Protein AF-0000000076759428 (afdb_homodimer)

Nearest PDB structures (foldseek):
  1qsm-assembly1_D  TM=8.721E-01  e=6.378E-11  Saccharomyces cerevisiae
  8a9n-assembly1_B  TM=8.128E-01  e=2.623E-11  Acinetobacter baumannii
  8a9o-assembly1_A  TM=8.288E-01  e=6.795E-11  Acinetobacter baumannii
  3i9s-assembly1_B  TM=7.656E-01  e=5.086E-09  Vibrio cholerae
  4yfj-assembly1_A  TM=7.044E-01  e=2.822E-08  Pseudomonas aeruginosa

Secondary structure (DSSP, 8-state):
-PPEEEEE--GGGHHHHHHHHHHHTTSTTSSS---HHHHHHHHHHHHH-SSSEEEEEEEETTEEEEEEEEEEEEEGGGTEEEEEEEEEEE-GGGTTSSHHHHHHHHHHHHTTTT-SEEEEEE-TT-HHHHHHHHHTT-EEE-PEEEEEE---/-PPEEEEE--GGGHHHHHHHHHHHTTSTTSSS---HHHHHHHHHHHHH-SSSEEEEEEEETTEEEEEEEEEEEEEGGGTEEEEEEEEEEE-GGGTTSSHHHHHHHHHHHHTTTT-SEEEEEE-TT-HHHHHHHHHTT-EEE-PEEEEEE---

Sequence (304 aa):
MSELTFRPITAADETDFYAMAEEFFHSDAVLHPIPAEYHRRTFAEMMRSDQYLSGYIFQCDDAVAGFSVTNRMMQHEAGGVMVWVEDLYIRPAYRGQGLGSRFLQWLEEQLRGDAVMLRLETEPENERAQALYRRLGYESLGYLQMIKRLGDMSELTFRPITAADETDFYAMAEEFFHSDAVLHPIPAEYHRRTFAEMMRSDQYLSGYIFQCDDAVAGFSVTNRMMQHEAGGVMVWVEDLYIRPAYRGQGLGSRFLQWLEEQLRGDAVMLRLETEPENERAQALYRRLGYESLGYLQMIKRLGD

Structure (mmCIF, N/CA/C/O backbone):
data_AF-0000000076759428-model_v1
#
loop_
_entity.id
_entity.type
_entity.pdbx_description
1 polymer 'Acetyltransferase, GNAT family'
#
loop_
_atom_site.group_PDB
_atom_site.id
_atom_site.type_symbol
_atom_site.label_atom_id
_atom_site.label_alt_id
_atom_site.label_comp_id
_atom_site.label_asym_id
_atom_site.label_entity_id
_atom_site.label_seq_id
_atom_site.pdbx_PDB_ins_code
_atom_site.Cartn_x
_atom_site.Cartn_y
_atom_site.Cartn_z
_atom_site.occupancy
_atom_site.B_iso_or_equiv
_atom_site.auth_seq_id
_atom_site.auth_comp_id
_atom_site.auth_asym_id
_atom_site.auth_atom_id
_atom_site.pdbx_PDB_model_num
ATOM 1 N N . MET A 1 1 ? -12.648 -34.562 -11.203 1 65.94 1 MET A N 1
ATOM 2 C CA . MET A 1 1 ? -12.438 -33.125 -11.477 1 65.94 1 MET A CA 1
ATOM 3 C C . MET A 1 1 ? -11.422 -32.531 -10.5 1 65.94 1 MET A C 1
ATOM 5 O O . MET A 1 1 ? -11.359 -32.938 -9.344 1 65.94 1 MET A O 1
ATOM 9 N N . SER A 1 2 ? -10.367 -31.953 -10.961 1 81.75 2 SER A N 1
ATOM 10 C CA . SER A 1 2 ? -9.305 -31.484 -10.078 1 81.75 2 SER A CA 1
ATOM 11 C C . SER A 1 2 ? -9.828 -30.484 -9.055 1 81.75 2 SER A C 1
ATOM 13 O O . SER A 1 2 ? -10.727 -29.703 -9.352 1 81.75 2 SER A O 1
ATOM 15 N N . GLU A 1 3 ? -9.469 -30.797 -7.832 1 91.19 3 GLU A N 1
ATOM 16 C CA . GLU A 1 3 ? -9.906 -29.922 -6.746 1 91.19 3 GLU A CA 1
ATOM 17 C C . GLU A 1 3 ? -8.969 -28.719 -6.59 1 91.19 3 GLU A C 1
ATOM 19 O O . GLU A 1 3 ? -7.75 -28.891 -6.492 1 91.19 3 GLU A O 1
ATOM 24 N N . LEU A 1 4 ? -9.453 -27.562 -6.758 1 94.19 4 LEU A N 1
ATOM 25 C CA . LEU A 1 4 ? -8.695 -26.328 -6.566 1 94.19 4 LEU A CA 1
ATOM 26 C C . LEU A 1 4 ? -8.977 -25.719 -5.195 1 94.19 4 LEU A C 1
ATOM 28 O O . LEU A 1 4 ? -10.133 -25.547 -4.82 1 94.19 4 LEU A O 1
ATOM 32 N N . THR A 1 5 ? -7.965 -25.516 -4.395 1 96.56 5 THR A N 1
ATOM 33 C CA . THR A 1 5 ? -8.094 -24.844 -3.1 1 96.56 5 THR A CA 1
ATOM 34 C C . THR A 1 5 ? -7.059 -23.734 -2.959 1 96.56 5 THR A C 1
ATOM 36 O O . THR A 1 5 ? -5.977 -23.797 -3.549 1 96.56 5 THR A O 1
ATOM 39 N N . PHE A 1 6 ? -7.438 -22.766 -2.297 1 98.19 6 PHE A N 1
ATOM 40 C CA . PHE A 1 6 ? -6.543 -21.672 -1.905 1 98.19 6 PHE A CA 1
ATOM 41 C C . PHE A 1 6 ? -6.281 -21.703 -0.404 1 98.19 6 PHE A C 1
ATOM 43 O O . PHE A 1 6 ? -7.207 -21.875 0.39 1 98.19 6 PHE A O 1
ATOM 50 N N . ARG A 1 7 ? -5.059 -21.562 -0.001 1 97.5 7 ARG A N 1
ATOM 51 C CA . ARG A 1 7 ? -4.742 -21.609 1.423 1 97.5 7 ARG A CA 1
ATOM 52 C C . ARG A 1 7 ? -3.574 -20.688 1.755 1 97.5 7 ARG A C 1
ATOM 54 O O . ARG A 1 7 ? -2.75 -20.391 0.889 1 97.5 7 ARG A O 1
ATOM 61 N N . PRO A 1 8 ? -3.502 -20.266 3.055 1 97.44 8 PRO A N 1
ATOM 62 C CA . PRO A 1 8 ? -2.322 -19.5 3.459 1 97.44 8 PRO A CA 1
ATOM 63 C C . PRO A 1 8 ? -1.02 -20.266 3.256 1 97.44 8 PRO A C 1
ATOM 65 O O . PRO A 1 8 ? -0.982 -21.484 3.439 1 97.44 8 PRO A O 1
ATOM 68 N N . ILE A 1 9 ? -0.02 -19.578 2.885 1 97.94 9 ILE A N 1
ATOM 69 C CA . ILE A 1 9 ? 1.331 -20.109 2.754 1 97.94 9 ILE A CA 1
ATOM 70 C C . ILE A 1 9 ? 1.871 -20.5 4.129 1 97.94 9 ILE A C 1
ATOM 72 O O . ILE A 1 9 ? 1.573 -19.844 5.125 1 97.94 9 ILE A O 1
ATOM 76 N N . THR A 1 10 ? 2.578 -21.547 4.27 1 97.5 10 THR A N 1
ATOM 77 C CA . THR A 1 10 ? 3.25 -21.969 5.492 1 97.5 10 THR A CA 1
ATOM 78 C C . THR A 1 10 ? 4.742 -22.172 5.242 1 97.5 10 THR A C 1
ATOM 80 O O . THR A 1 10 ? 5.207 -22.078 4.105 1 97.5 10 THR A O 1
ATOM 83 N N . ALA A 1 11 ? 5.453 -22.453 6.316 1 98 11 ALA A N 1
ATOM 84 C CA . ALA A 1 11 ? 6.891 -22.688 6.207 1 98 11 ALA A CA 1
ATOM 85 C C . ALA A 1 11 ? 7.18 -23.859 5.266 1 98 11 ALA A C 1
ATOM 87 O O . ALA A 1 11 ? 8.211 -23.875 4.59 1 98 11 ALA A O 1
ATOM 88 N N . ALA A 1 12 ? 6.277 -24.797 5.121 1 97.81 12 ALA A N 1
ATOM 89 C CA . ALA A 1 12 ? 6.461 -25.984 4.297 1 97.81 12 ALA A CA 1
ATOM 90 C C . ALA A 1 12 ? 6.43 -25.625 2.811 1 97.81 12 ALA A C 1
ATOM 92 O O . ALA A 1 12 ? 6.824 -26.438 1.967 1 97.81 12 ALA A O 1
ATOM 93 N N . ASP A 1 13 ? 6.023 -24.438 2.471 1 98.25 13 ASP A N 1
ATOM 94 C CA . ASP A 1 13 ? 5.852 -24.047 1.076 1 98.25 13 ASP A CA 1
ATOM 95 C C . ASP A 1 13 ? 7.074 -23.281 0.563 1 98.25 13 ASP A C 1
ATOM 97 O O . ASP A 1 13 ? 7.07 -22.781 -0.563 1 98.25 13 ASP A O 1
ATOM 101 N N . GLU A 1 14 ? 8.109 -23.219 1.396 1 98.25 14 GLU A N 1
ATOM 102 C CA . GLU A 1 14 ? 9.258 -22.375 1.112 1 98.25 14 GLU A CA 1
ATOM 103 C C . GLU A 1 14 ? 9.852 -22.672 -0.261 1 98.25 14 GLU A C 1
ATOM 105 O O . GLU A 1 14 ? 10.016 -21.781 -1.088 1 98.25 14 GLU A O 1
ATOM 110 N N . THR A 1 15 ? 10.133 -23.906 -0.556 1 97.94 15 THR A N 1
ATOM 111 C CA . THR A 1 15 ? 10.781 -24.328 -1.796 1 97.94 15 THR A CA 1
ATOM 112 C C . THR A 1 15 ? 9.891 -24.016 -2.998 1 97.94 15 THR A C 1
ATOM 114 O O . THR A 1 15 ? 10.359 -23.469 -3.998 1 97.94 15 THR A O 1
ATOM 117 N N . ASP A 1 16 ? 8.656 -24.359 -2.895 1 97.81 16 ASP A N 1
ATOM 118 C CA . ASP A 1 16 ? 7.719 -24.094 -3.98 1 97.81 16 ASP A CA 1
ATOM 119 C C . ASP A 1 16 ? 7.582 -22.594 -4.23 1 97.81 16 ASP A C 1
ATOM 121 O O . ASP A 1 16 ? 7.523 -22.156 -5.383 1 97.81 16 ASP A O 1
ATOM 125 N N . PHE A 1 17 ? 7.512 -21.859 -3.152 1 98.44 17 PHE A N 1
ATOM 126 C CA . PHE A 1 17 ? 7.402 -20.406 -3.291 1 98.44 17 PHE A CA 1
ATOM 127 C C . PHE A 1 17 ? 8.609 -19.844 -4.039 1 98.44 17 PHE A C 1
ATOM 129 O O . PHE A 1 17 ? 8.445 -19.062 -4.98 1 98.44 17 PHE A O 1
ATOM 136 N N . TYR A 1 18 ? 9.805 -20.234 -3.641 1 97.88 18 TYR A N 1
ATOM 137 C CA . TYR A 1 18 ? 11.008 -19.734 -4.285 1 97.88 18 TYR A CA 1
ATOM 138 C C . TYR A 1 18 ? 11.016 -20.078 -5.77 1 97.88 18 TYR A C 1
ATOM 140 O O . TYR A 1 18 ? 11.344 -19.234 -6.609 1 97.88 18 TYR A O 1
ATOM 148 N N . ALA A 1 19 ? 10.672 -21.266 -6.062 1 96.62 19 ALA A N 1
ATOM 149 C CA . ALA A 1 19 ? 10.648 -21.703 -7.457 1 96.62 19 ALA A CA 1
ATOM 150 C C . ALA A 1 19 ? 9.656 -20.875 -8.273 1 96.62 19 ALA A C 1
ATOM 152 O O . ALA A 1 19 ? 9.992 -20.406 -9.359 1 96.62 19 ALA A O 1
ATOM 153 N N . MET A 1 20 ? 8.492 -20.688 -7.789 1 97.12 20 MET A N 1
ATOM 154 C CA . MET A 1 20 ? 7.453 -19.938 -8.492 1 97.12 20 MET A CA 1
ATOM 155 C C . MET A 1 20 ? 7.824 -18.469 -8.602 1 97.12 20 MET A C 1
ATOM 157 O O . MET A 1 20 ? 7.582 -17.828 -9.633 1 97.12 20 MET A O 1
ATOM 161 N N . ALA A 1 21 ? 8.328 -17.953 -7.465 1 96.75 21 ALA A N 1
ATOM 162 C CA . ALA A 1 21 ? 8.758 -16.547 -7.5 1 96.75 21 ALA A CA 1
ATOM 163 C C . ALA A 1 21 ? 9.82 -16.328 -8.578 1 96.75 21 ALA A C 1
ATOM 165 O O . ALA A 1 21 ? 9.773 -15.344 -9.305 1 96.75 21 ALA A O 1
ATOM 166 N N . GLU A 1 22 ? 10.727 -17.234 -8.656 1 94.62 22 GLU A N 1
ATOM 167 C CA . GLU A 1 22 ? 11.75 -17.156 -9.695 1 94.62 22 GLU A CA 1
ATOM 168 C C . GLU A 1 22 ? 11.125 -17.219 -11.086 1 94.62 22 GLU A C 1
ATOM 170 O O . GLU A 1 22 ? 11.484 -16.438 -11.969 1 94.62 22 GLU A O 1
ATOM 175 N N . GLU A 1 23 ? 10.211 -18.141 -11.258 1 93.31 23 GLU A N 1
ATOM 176 C CA . GLU A 1 23 ? 9.492 -18.25 -12.523 1 93.31 23 GLU A CA 1
ATOM 177 C C . GLU A 1 23 ? 8.734 -16.969 -12.844 1 93.31 23 GLU A C 1
ATOM 179 O O . GLU A 1 23 ? 8.773 -16.469 -13.977 1 93.31 23 GLU A O 1
ATOM 184 N N . PHE A 1 24 ? 8.109 -16.438 -11.875 1 92.75 24 PHE A N 1
ATOM 185 C CA . PHE A 1 24 ? 7.285 -15.25 -12.008 1 92.75 24 PHE A CA 1
ATOM 186 C C . PHE A 1 24 ? 8.125 -14.055 -12.453 1 92.75 24 PHE A C 1
ATOM 188 O O . PHE A 1 24 ? 7.832 -13.422 -13.469 1 92.75 24 PHE A O 1
ATOM 195 N N . PHE A 1 25 ? 9.242 -13.805 -11.766 1 91.5 25 PHE A N 1
ATOM 196 C CA . PHE A 1 25 ? 10.039 -12.609 -12 1 91.5 25 PHE A CA 1
ATOM 197 C C . PHE A 1 25 ? 11.023 -12.836 -13.148 1 91.5 25 PHE A C 1
ATOM 199 O O . PHE A 1 25 ? 11.867 -11.977 -13.43 1 91.5 25 PHE A O 1
ATOM 206 N N . HIS A 1 26 ? 10.945 -13.914 -13.844 1 83.88 26 HIS A N 1
ATOM 207 C CA . HIS A 1 26 ? 11.672 -14.156 -15.086 1 83.88 26 HIS A CA 1
ATOM 208 C C . HIS A 1 26 ? 10.719 -14.32 -16.266 1 83.88 26 HIS A C 1
ATOM 210 O O . HIS A 1 26 ? 11.148 -14.641 -17.375 1 83.88 26 HIS A O 1
ATOM 216 N N . SER A 1 27 ? 9.484 -14.109 -15.969 1 76.5 27 SER A N 1
ATOM 217 C CA . SER A 1 27 ? 8.477 -14.227 -17.016 1 76.5 27 SER A CA 1
ATOM 218 C C . SER A 1 27 ? 8.234 -12.883 -17.703 1 76.5 27 SER A C 1
ATOM 220 O O . SER A 1 27 ? 8.797 -11.867 -17.297 1 76.5 27 SER A O 1
ATOM 222 N N . ASP A 1 28 ? 7.43 -12.945 -18.734 1 67.56 28 ASP A N 1
ATOM 223 C CA . ASP A 1 28 ? 7.086 -11.75 -19.516 1 67.56 28 ASP A CA 1
ATOM 224 C C . ASP A 1 28 ? 6.219 -10.797 -18.688 1 67.56 28 ASP A C 1
ATOM 226 O O . ASP A 1 28 ? 5.953 -9.672 -19.109 1 67.56 28 ASP A O 1
ATOM 230 N N . ALA A 1 29 ? 5.898 -11.312 -17.531 1 63.53 29 ALA A N 1
ATOM 231 C CA . ALA A 1 29 ? 4.973 -10.531 -16.719 1 63.53 29 ALA A CA 1
ATOM 232 C C . ALA A 1 29 ? 5.707 -9.43 -15.961 1 63.53 29 ALA A C 1
ATOM 234 O O . ALA A 1 29 ? 5.082 -8.5 -15.453 1 63.53 29 ALA A O 1
ATOM 235 N N . VAL A 1 30 ? 7.004 -9.602 -15.961 1 66.94 30 VAL A N 1
ATOM 236 C CA . VAL A 1 30 ? 7.75 -8.625 -15.18 1 66.94 30 VAL A CA 1
ATOM 237 C C . VAL A 1 30 ? 8.773 -7.926 -16.062 1 66.94 30 VAL A C 1
ATOM 239 O O . VAL A 1 30 ? 9.25 -8.5 -17.047 1 66.94 30 VAL A O 1
ATOM 242 N N . LEU A 1 31 ? 9.055 -6.789 -15.727 1 65.06 31 LEU A N 1
ATOM 243 C CA . LEU A 1 31 ? 9.945 -5.945 -16.531 1 65.06 31 LEU A CA 1
ATOM 244 C C . LEU A 1 31 ? 11.391 -6.402 -16.391 1 65.06 31 LEU A C 1
ATOM 246 O O . LEU A 1 31 ? 12.141 -6.387 -17.375 1 65.06 31 LEU A O 1
ATOM 250 N N . HIS A 1 32 ? 11.742 -6.836 -15.164 1 77.69 32 HIS A N 1
ATOM 251 C CA . HIS A 1 32 ? 13.117 -7.262 -14.922 1 77.69 32 HIS A CA 1
ATOM 252 C C . HIS A 1 32 ? 13.172 -8.359 -13.867 1 77.69 32 HIS A C 1
ATOM 254 O O . HIS A 1 32 ? 12.328 -8.406 -12.969 1 77.69 32 HIS A O 1
ATOM 260 N N . PRO A 1 33 ? 14.133 -9.227 -14.109 1 86.06 33 PRO A N 1
ATOM 261 C CA . PRO A 1 33 ? 14.336 -10.18 -13.016 1 86.06 33 PRO A CA 1
ATOM 262 C C . PRO A 1 33 ? 14.836 -9.508 -11.734 1 86.06 33 PRO A C 1
ATOM 264 O O . PRO A 1 33 ? 15.336 -8.391 -11.781 1 86.06 33 PRO A O 1
ATOM 267 N N . ILE A 1 34 ? 14.516 -10.18 -10.648 1 91 34 ILE A N 1
ATOM 268 C CA . ILE A 1 34 ? 14.992 -9.656 -9.367 1 91 34 ILE A CA 1
ATOM 269 C C . ILE A 1 34 ? 15.875 -10.695 -8.688 1 91 34 ILE A C 1
ATOM 271 O O . ILE A 1 34 ? 15.797 -11.891 -8.992 1 91 34 ILE A O 1
ATOM 275 N N . PRO A 1 35 ? 16.781 -10.273 -7.77 1 93.69 35 PRO A N 1
ATOM 276 C CA . PRO A 1 35 ? 17.656 -11.203 -7.066 1 93.69 35 PRO A CA 1
ATOM 277 C C . PRO A 1 35 ? 16.891 -12.234 -6.238 1 93.69 35 PRO A C 1
ATOM 279 O O . PRO A 1 35 ? 15.867 -11.906 -5.641 1 93.69 35 PRO A O 1
ATOM 282 N N . ALA A 1 36 ? 17.469 -13.461 -6.195 1 95 36 ALA A N 1
ATOM 283 C CA . ALA A 1 36 ? 16.859 -14.539 -5.414 1 95 36 ALA A CA 1
ATOM 284 C C . ALA A 1 36 ? 16.734 -14.141 -3.945 1 95 36 ALA A C 1
ATOM 286 O O . ALA A 1 36 ? 15.812 -14.578 -3.256 1 95 36 ALA A O 1
ATOM 287 N N . GLU A 1 37 ? 17.609 -13.289 -3.529 1 97 37 GLU A N 1
ATOM 288 C CA . GLU A 1 37 ? 17.594 -12.82 -2.146 1 97 37 GLU A CA 1
ATOM 289 C C . GLU A 1 37 ? 16.297 -12.094 -1.829 1 97 37 GLU A C 1
ATOM 291 O O . GLU A 1 37 ? 15.812 -12.133 -0.694 1 97 37 GLU A O 1
ATOM 296 N N . TYR A 1 38 ? 15.688 -11.508 -2.785 1 97.19 38 TYR A N 1
ATOM 297 C CA . TYR A 1 38 ? 14.43 -10.789 -2.572 1 97.19 38 TYR A CA 1
ATOM 298 C C . TYR A 1 38 ? 13.297 -11.766 -2.273 1 97.19 38 TYR A C 1
ATOM 300 O O . TYR A 1 38 ? 12.406 -11.453 -1.476 1 97.19 38 TYR A O 1
ATOM 308 N N . HIS A 1 39 ? 13.367 -12.922 -2.93 1 97.81 39 HIS A N 1
ATOM 309 C CA . HIS A 1 39 ? 12.383 -13.953 -2.631 1 97.81 39 HIS A CA 1
ATOM 310 C C . HIS A 1 39 ? 12.508 -14.43 -1.187 1 97.81 39 HIS A C 1
ATOM 312 O O . HIS A 1 39 ? 11.5 -14.586 -0.494 1 97.81 39 HIS A O 1
ATOM 318 N N . ARG A 1 40 ? 13.703 -14.57 -0.746 1 98 40 ARG A N 1
ATOM 319 C CA . ARG A 1 40 ? 13.961 -15.055 0.606 1 98 40 ARG A CA 1
ATOM 320 C C . ARG A 1 40 ? 13.508 -14.039 1.649 1 98 40 ARG A C 1
ATOM 322 O O . ARG A 1 40 ? 12.906 -14.406 2.662 1 98 40 ARG A O 1
ATOM 329 N N . ARG A 1 41 ? 13.789 -12.805 1.391 1 97.75 41 ARG A N 1
ATOM 330 C CA . ARG A 1 41 ? 13.383 -11.758 2.314 1 97.75 41 ARG A CA 1
ATOM 331 C C . ARG A 1 41 ? 11.859 -11.664 2.404 1 97.75 41 ARG A C 1
ATOM 333 O O . ARG A 1 41 ? 11.305 -11.5 3.492 1 97.75 41 ARG A O 1
ATOM 340 N N . THR A 1 42 ? 11.25 -11.758 1.258 1 98.06 42 THR A N 1
ATOM 341 C CA . THR A 1 42 ? 9.789 -11.688 1.222 1 98.06 42 THR A CA 1
ATOM 342 C C . THR A 1 42 ? 9.18 -12.867 1.978 1 98.06 42 THR A C 1
ATOM 344 O O . THR A 1 42 ? 8.266 -12.68 2.789 1 98.06 42 THR A O 1
ATOM 347 N N . PHE A 1 43 ? 9.688 -14.023 1.745 1 98.44 43 PHE A N 1
ATOM 348 C CA . PHE A 1 43 ? 9.195 -15.211 2.439 1 98.44 43 PHE A CA 1
ATOM 349 C C . PHE A 1 43 ? 9.414 -15.086 3.943 1 98.44 43 PHE A C 1
ATOM 351 O O . PHE A 1 43 ? 8.508 -15.359 4.73 1 98.44 43 PHE A O 1
ATOM 358 N N . ALA A 1 44 ? 10.602 -14.672 4.32 1 97.81 44 ALA A N 1
ATOM 359 C CA . ALA A 1 44 ? 10.914 -14.5 5.738 1 97.81 44 ALA A CA 1
ATOM 360 C C . ALA A 1 44 ? 9.953 -13.516 6.398 1 97.81 44 ALA A C 1
ATOM 362 O O . ALA A 1 44 ? 9.5 -13.742 7.523 1 97.81 44 ALA A O 1
ATOM 363 N N . GLU A 1 45 ? 9.695 -12.484 5.695 1 96.88 45 GLU A N 1
ATOM 364 C CA . GLU A 1 45 ? 8.773 -11.492 6.234 1 96.88 45 GLU A CA 1
ATOM 365 C C . GLU A 1 45 ? 7.363 -12.07 6.367 1 96.88 45 GLU A C 1
ATOM 367 O O . GLU A 1 45 ? 6.66 -11.789 7.34 1 96.88 45 GLU A O 1
ATOM 372 N N . MET A 1 46 ? 6.93 -12.836 5.414 1 97.12 46 MET A N 1
ATOM 373 C CA . MET A 1 46 ? 5.617 -13.469 5.473 1 97.12 46 MET A CA 1
ATOM 374 C C . MET A 1 46 ? 5.504 -14.375 6.695 1 97.12 46 MET A C 1
ATOM 376 O O . MET A 1 46 ? 4.438 -14.477 7.301 1 97.12 46 MET A O 1
ATOM 380 N N . MET A 1 47 ? 6.613 -15.023 7.004 1 96.88 47 MET A N 1
ATOM 381 C CA . MET A 1 47 ? 6.621 -15.938 8.148 1 96.88 47 MET A CA 1
ATOM 382 C C . MET A 1 47 ? 6.648 -15.164 9.461 1 96.88 47 MET A C 1
ATOM 384 O O . MET A 1 47 ? 6.148 -15.641 10.477 1 96.88 47 MET A O 1
ATOM 388 N N . ARG A 1 48 ? 7.152 -14.023 9.383 1 93.19 48 ARG A N 1
ATOM 389 C CA . ARG A 1 48 ? 7.332 -13.227 10.586 1 93.19 48 ARG A CA 1
ATOM 390 C C . ARG A 1 48 ? 6.086 -12.406 10.891 1 93.19 48 ARG A C 1
ATOM 392 O O . ARG A 1 48 ? 5.68 -12.289 12.055 1 93.19 48 ARG A O 1
ATOM 399 N N . SER A 1 49 ? 5.555 -11.875 9.82 1 87.19 49 SER A N 1
ATOM 400 C CA . SER A 1 49 ? 4.477 -10.906 10 1 87.19 49 SER A CA 1
ATOM 401 C C . SER A 1 49 ? 3.137 -11.609 10.211 1 87.19 49 SER A C 1
ATOM 403 O O . SER A 1 49 ? 2.846 -12.609 9.562 1 87.19 49 SER A O 1
ATOM 405 N N . ASP A 1 50 ? 2.326 -11.102 11.094 1 80.31 50 ASP A N 1
ATOM 406 C CA . ASP A 1 50 ? 0.981 -11.648 11.258 1 80.31 50 ASP A CA 1
ATOM 407 C C . ASP A 1 50 ? -0.078 -10.57 11.008 1 80.31 50 ASP A C 1
ATOM 409 O O . ASP A 1 50 ? -1.255 -10.773 11.312 1 80.31 50 ASP A O 1
ATOM 413 N N . GLN A 1 51 ? 0.377 -9.422 10.391 1 86.38 51 GLN A N 1
ATOM 414 C CA . GLN A 1 51 ? -0.619 -8.359 10.367 1 86.38 51 GLN A CA 1
ATOM 415 C C . GLN A 1 51 ? -0.743 -7.754 8.969 1 86.38 51 GLN A C 1
ATOM 417 O O . GLN A 1 51 ? -1.85 -7.469 8.508 1 86.38 51 GLN A O 1
ATOM 422 N N . TYR A 1 52 ? 0.476 -7.578 8.258 1 94.56 52 TYR A N 1
ATOM 423 C CA . TYR A 1 52 ? 0.286 -6.727 7.09 1 94.56 52 TYR A CA 1
ATOM 424 C C . TYR A 1 52 ? 0.644 -7.473 5.809 1 94.56 52 TYR A C 1
ATOM 426 O O . TYR A 1 52 ? 0.329 -7.012 4.707 1 94.56 52 TYR A O 1
ATOM 434 N N . LEU A 1 53 ? 1.315 -8.625 5.93 1 97.38 53 LEU A N 1
ATOM 435 C CA . LEU A 1 53 ? 1.762 -9.383 4.77 1 97.38 53 LEU A CA 1
ATOM 436 C C . LEU A 1 53 ? 1.221 -10.812 4.816 1 97.38 53 LEU A C 1
ATOM 438 O O . LEU A 1 53 ? 1.338 -11.492 5.836 1 97.38 53 LEU A O 1
ATOM 442 N N . SER A 1 54 ? 0.605 -11.203 3.676 1 97.38 54 SER A N 1
ATOM 443 C CA . SER A 1 54 ? 0.083 -12.562 3.572 1 97.38 54 SER A CA 1
ATOM 444 C C . SER A 1 54 ? 0.497 -13.211 2.258 1 97.38 54 SER A C 1
ATOM 446 O O . SER A 1 54 ? 0.685 -12.531 1.25 1 97.38 54 SER A O 1
ATOM 448 N N . GLY A 1 55 ? 0.679 -14.445 2.311 1 98.06 55 GLY A N 1
ATOM 449 C CA . GLY A 1 55 ? 0.885 -15.281 1.135 1 98.06 55 GLY A CA 1
ATOM 450 C C . GLY A 1 55 ? -0.141 -16.391 1.002 1 98.06 55 GLY A C 1
ATOM 451 O O . GLY A 1 55 ? -0.63 -16.906 2.006 1 98.06 55 GLY A O 1
ATOM 452 N N . TYR A 1 56 ? -0.412 -16.719 -0.2 1 98.5 56 TYR A N 1
ATOM 453 C CA . TYR A 1 56 ? -1.369 -17.781 -0.487 1 98.5 56 TYR A CA 1
ATOM 454 C C . TYR A 1 56 ? -0.808 -18.766 -1.511 1 98.5 56 TYR A C 1
ATOM 456 O O . TYR A 1 56 ? -0.08 -18.375 -2.424 1 98.5 56 TYR A O 1
ATOM 464 N N . ILE A 1 57 ? -1.18 -20.016 -1.329 1 98.56 57 ILE A N 1
ATOM 465 C CA . ILE A 1 57 ? -0.832 -21.078 -2.268 1 98.56 57 ILE A CA 1
ATOM 466 C C . ILE A 1 57 ? -2.09 -21.578 -2.977 1 98.56 57 ILE A C 1
ATOM 468 O O . ILE A 1 57 ? -3.135 -21.75 -2.348 1 98.56 57 ILE A O 1
ATOM 472 N N . PHE A 1 58 ? -1.97 -21.656 -4.281 1 98.31 58 PHE A N 1
ATOM 473 C CA . PHE A 1 58 ? -2.992 -22.297 -5.094 1 98.31 58 PHE A CA 1
ATOM 474 C C . PHE A 1 58 ? -2.697 -23.781 -5.25 1 98.31 58 PHE A C 1
ATOM 476 O O . PHE A 1 58 ? -1.708 -24.172 -5.883 1 98.31 58 PHE A O 1
ATOM 483 N N . GLN A 1 59 ? -3.574 -24.531 -4.727 1 96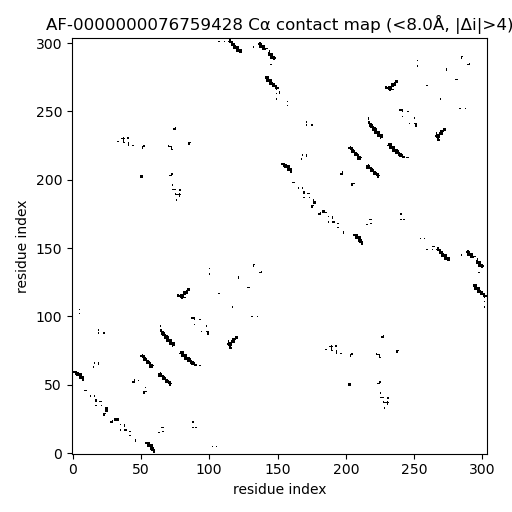.44 59 GLN A N 1
ATOM 484 C CA . GLN A 1 59 ? -3.381 -25.984 -4.773 1 96.44 59 GLN A CA 1
ATOM 485 C C . GLN A 1 59 ? -4.383 -26.641 -5.723 1 96.44 59 GLN A C 1
ATOM 487 O O . GLN A 1 59 ? -5.594 -26.469 -5.574 1 96.44 59 GLN A O 1
ATOM 492 N N . CYS A 1 60 ? -3.867 -27.312 -6.699 1 94.44 60 CYS A N 1
ATOM 493 C CA . CYS A 1 60 ? -4.66 -28.172 -7.574 1 94.44 60 CYS A CA 1
ATOM 494 C C . CYS A 1 60 ? -4.344 -29.641 -7.332 1 94.44 60 CYS A C 1
ATOM 496 O O . CYS A 1 60 ? -3.318 -30.156 -7.789 1 94.44 60 CYS A O 1
ATOM 498 N N . ASP A 1 61 ? -5.305 -30.266 -6.621 1 92.5 61 ASP A N 1
ATOM 499 C CA . ASP A 1 61 ? -5.035 -31.625 -6.148 1 92.5 61 ASP A CA 1
ATOM 500 C C . ASP A 1 61 ? -3.74 -31.672 -5.344 1 92.5 61 ASP A C 1
ATOM 502 O O . ASP A 1 61 ? -3.59 -30.953 -4.352 1 92.5 61 ASP A O 1
ATOM 506 N N . ASP A 1 62 ? -2.721 -32.375 -5.699 1 90.44 62 ASP A N 1
ATOM 507 C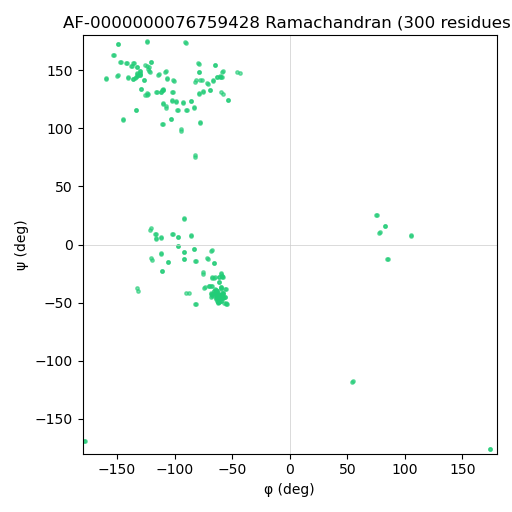 CA . ASP A 1 62 ? -1.503 -32.5 -4.906 1 90.44 62 ASP A CA 1
ATOM 508 C C . ASP A 1 62 ? -0.393 -31.609 -5.449 1 90.44 62 ASP A C 1
ATOM 510 O O . ASP A 1 62 ? 0.755 -31.703 -5.008 1 90.44 62 ASP A O 1
ATOM 514 N N . ALA A 1 63 ? -0.805 -30.781 -6.391 1 94.38 63 ALA A N 1
ATOM 515 C CA . ALA A 1 63 ? 0.207 -29.938 -7.031 1 94.38 63 ALA A CA 1
ATOM 516 C C . ALA A 1 63 ? -0.012 -28.469 -6.707 1 94.38 63 ALA A C 1
ATOM 518 O O . ALA A 1 63 ? -1.151 -28.031 -6.539 1 94.38 63 ALA A O 1
ATOM 519 N N . VAL A 1 64 ? 1.116 -27.781 -6.613 1 96.88 64 VAL A N 1
ATOM 520 C CA . VAL A 1 64 ? 1.061 -26.344 -6.434 1 96.88 64 VAL A CA 1
ATOM 521 C C . VAL A 1 64 ? 0.949 -25.656 -7.793 1 96.88 64 VAL A C 1
ATOM 523 O O . VAL A 1 64 ? 1.815 -25.828 -8.656 1 96.88 64 VAL A O 1
ATOM 526 N N . ALA A 1 65 ? -0.092 -24.859 -7.961 1 97.31 65 ALA A N 1
ATOM 527 C CA . ALA A 1 65 ? -0.421 -24.297 -9.266 1 97.31 65 ALA A CA 1
ATOM 528 C C . ALA A 1 65 ? -0.066 -22.812 -9.328 1 97.31 65 ALA A C 1
ATOM 530 O O . ALA A 1 65 ? -0.018 -22.219 -10.414 1 97.31 65 ALA A O 1
ATOM 531 N N . GLY A 1 66 ? 0.173 -22.172 -8.219 1 97.81 66 GLY A N 1
ATOM 532 C CA . GLY A 1 66 ? 0.457 -20.75 -8.195 1 97.81 66 GLY A CA 1
ATOM 533 C C . GLY A 1 66 ? 0.563 -20.188 -6.793 1 97.81 66 GLY A C 1
ATOM 534 O O . GLY A 1 66 ? 0.519 -20.922 -5.812 1 97.81 66 GLY A O 1
ATOM 535 N N . PHE A 1 67 ? 0.742 -18.844 -6.707 1 98.44 67 PHE A N 1
ATOM 536 C CA . PHE A 1 67 ? 0.792 -18.156 -5.422 1 98.44 67 PHE A CA 1
ATOM 537 C C . PHE A 1 67 ? 0.348 -16.703 -5.562 1 98.44 67 PHE A C 1
ATOM 539 O O . PHE A 1 67 ? 0.238 -16.188 -6.676 1 98.44 67 PHE A O 1
ATOM 546 N N . SER A 1 68 ? 0.033 -16.125 -4.469 1 98.44 68 SER A N 1
ATOM 547 C CA . SER A 1 68 ? -0.211 -14.688 -4.371 1 98.44 68 SER A CA 1
ATOM 548 C C . SER A 1 68 ? 0.369 -14.117 -3.08 1 98.44 68 SER A C 1
ATOM 550 O O . SER A 1 68 ? 0.435 -14.812 -2.062 1 98.44 68 SER A O 1
ATOM 552 N N . VAL A 1 69 ? 0.862 -12.969 -3.168 1 98.44 69 VAL A N 1
ATOM 553 C CA . VAL A 1 69 ? 1.282 -12.18 -2.014 1 98.44 69 VAL A CA 1
ATOM 554 C C . VAL A 1 69 ? 0.417 -10.922 -1.9 1 98.44 69 VAL A C 1
ATOM 556 O O . VAL A 1 69 ? 0.179 -10.234 -2.895 1 98.44 69 VAL A O 1
ATOM 559 N N . THR A 1 70 ? -0.104 -10.656 -0.702 1 98.44 70 THR A N 1
ATOM 560 C CA . THR A 1 70 ? -0.954 -9.492 -0.505 1 98.44 70 THR A CA 1
ATOM 561 C C . THR A 1 70 ? -0.487 -8.68 0.7 1 98.44 70 THR A C 1
ATOM 563 O O . THR A 1 70 ? 0.053 -9.234 1.658 1 98.44 70 THR A O 1
ATOM 566 N N . ASN A 1 71 ? -0.63 -7.359 0.612 1 98.38 71 ASN A N 1
ATOM 567 C CA . ASN A 1 71 ? -0.382 -6.434 1.712 1 98.38 71 ASN A CA 1
ATOM 568 C C . ASN A 1 71 ? -1.683 -5.863 2.268 1 98.38 71 ASN A C 1
ATOM 570 O O . ASN A 1 71 ? -2.672 -5.738 1.543 1 98.38 71 ASN A O 1
ATOM 574 N N . ARG A 1 72 ? -1.668 -5.57 3.545 1 96.88 72 ARG A N 1
ATOM 575 C CA . ARG A 1 72 ? -2.738 -4.836 4.211 1 96.88 72 ARG A CA 1
ATOM 576 C C . ARG A 1 72 ? -2.342 -3.385 4.449 1 96.88 72 ARG A C 1
ATOM 578 O O . ARG A 1 72 ? -1.24 -3.105 4.926 1 96.88 72 ARG A O 1
ATOM 585 N N . MET A 1 73 ? -3.229 -2.496 4.078 1 97.06 73 MET A N 1
ATOM 586 C CA . MET A 1 73 ? -3.035 -1.062 4.273 1 97.06 73 MET A CA 1
ATOM 587 C C . MET A 1 73 ? -4.32 -0.401 4.762 1 97.06 73 MET A C 1
ATOM 589 O O . MET A 1 73 ? -5.414 -0.923 4.543 1 97.06 73 MET A O 1
ATOM 593 N N . MET A 1 74 ? -4.133 0.699 5.473 1 97.69 74 MET A N 1
ATOM 594 C CA . MET A 1 74 ? -5.277 1.551 5.773 1 97.69 74 MET A CA 1
ATOM 595 C C . MET A 1 74 ? -5.43 2.65 4.727 1 97.69 74 MET A C 1
ATOM 597 O O . MET A 1 74 ? -4.488 3.404 4.473 1 97.69 74 MET A O 1
ATOM 601 N N . GLN A 1 75 ? -6.535 2.676 4.121 1 96.88 75 GLN A N 1
ATOM 602 C CA . GLN A 1 75 ? -6.844 3.74 3.172 1 96.88 75 GLN A CA 1
ATOM 603 C C . GLN A 1 75 ? -7.793 4.766 3.787 1 96.88 75 GLN A C 1
ATOM 605 O O . GLN A 1 75 ? -8.992 4.516 3.902 1 96.88 75 GLN A O 1
ATOM 610 N N . HIS A 1 76 ? -7.242 5.852 4.055 1 96.5 76 HIS A N 1
ATOM 611 C CA . HIS A 1 76 ? -8 6.902 4.73 1 96.5 76 HIS A CA 1
ATOM 612 C C . HIS A 1 76 ? -9.219 7.316 3.912 1 96.5 76 HIS A C 1
ATOM 614 O O . HIS A 1 76 ? -10.328 7.371 4.434 1 96.5 76 HIS A O 1
ATOM 620 N N . GLU A 1 77 ? -9.086 7.48 2.643 1 93.31 77 GLU A N 1
ATOM 621 C CA . GLU A 1 77 ? -10.148 7.949 1.755 1 93.31 77 GLU A CA 1
ATOM 622 C C . GLU A 1 77 ? -11.266 6.914 1.637 1 93.31 77 GLU A C 1
ATOM 624 O O . GLU A 1 77 ? -12.43 7.27 1.433 1 93.31 77 GLU A O 1
ATOM 629 N N . ALA A 1 78 ? -10.898 5.613 1.812 1 94.38 78 ALA A N 1
ATOM 630 C CA . ALA A 1 78 ? -11.883 4.539 1.69 1 94.38 78 ALA A CA 1
ATOM 631 C C . ALA A 1 78 ? -12.5 4.207 3.045 1 94.38 78 ALA A C 1
ATOM 633 O O . ALA A 1 78 ? -13.477 3.453 3.121 1 94.38 78 ALA A O 1
ATOM 634 N N . GLY A 1 79 ? -11.844 4.746 4.074 1 95.31 79 GLY A N 1
ATOM 635 C CA . GLY A 1 79 ? -12.383 4.59 5.414 1 95.31 79 GLY A CA 1
ATOM 636 C C . GLY A 1 79 ? -12.172 3.199 5.984 1 95.31 79 GLY A C 1
ATOM 637 O O . GLY A 1 79 ? -12.938 2.748 6.84 1 95.31 79 GLY A O 1
ATOM 638 N N . GLY A 1 80 ? -11.164 2.506 5.523 1 96.81 80 GLY A N 1
ATOM 639 C CA . GLY A 1 80 ? -10.938 1.161 6.031 1 96.81 80 GLY A CA 1
ATOM 640 C C . GLY A 1 80 ? -9.719 0.49 5.438 1 96.81 80 GLY A C 1
ATOM 641 O O . GLY A 1 80 ? -8.906 1.141 4.777 1 96.81 80 GLY A O 1
ATOM 642 N N . VAL A 1 81 ? -9.648 -0.782 5.723 1 96.69 81 VAL A N 1
ATOM 643 C CA . VAL A 1 81 ? -8.5 -1.572 5.277 1 96.69 81 VAL A CA 1
ATOM 644 C C . VAL A 1 81 ? -8.625 -1.862 3.781 1 96.69 81 VAL A C 1
ATOM 646 O O . VAL A 1 81 ? -9.711 -2.203 3.297 1 96.69 81 VAL A O 1
ATOM 649 N N . MET A 1 82 ? -7.59 -1.635 3.086 1 97.62 82 MET A N 1
ATOM 650 C CA . MET A 1 82 ? -7.406 -2.025 1.691 1 97.62 82 MET A CA 1
ATOM 651 C C . MET A 1 82 ? -6.363 -3.131 1.569 1 97.62 82 MET A C 1
ATOM 653 O O . MET A 1 82 ? -5.336 -3.096 2.246 1 97.62 82 MET A O 1
ATOM 657 N N . VAL A 1 83 ? -6.695 -4.117 0.824 1 98.19 83 VAL A N 1
ATOM 658 C CA . VAL A 1 83 ? -5.742 -5.188 0.556 1 98.19 83 VAL A CA 1
ATOM 659 C C . VAL A 1 83 ? -5.152 -5.02 -0.844 1 98.19 83 VAL A C 1
ATOM 661 O O . VAL A 1 83 ? -5.895 -4.91 -1.825 1 98.19 83 VAL A O 1
ATOM 664 N N . TRP A 1 84 ? -3.863 -4.953 -0.865 1 98.38 84 TRP A N 1
ATOM 665 C CA . TRP A 1 84 ? -3.107 -4.812 -2.105 1 98.38 84 TRP A CA 1
ATOM 666 C C . TRP A 1 84 ? -2.604 -6.168 -2.594 1 98.38 84 TRP A C 1
ATOM 668 O O . TRP A 1 84 ? -1.812 -6.824 -1.913 1 98.38 84 TRP A O 1
ATOM 678 N N . VAL A 1 85 ? -3.084 -6.586 -3.729 1 98.19 85 VAL A N 1
ATOM 679 C CA . VAL A 1 85 ? -2.555 -7.801 -4.344 1 98.19 85 VAL A CA 1
ATOM 680 C C . VAL A 1 85 ? -1.215 -7.496 -5.012 1 98.19 85 VAL A C 1
ATOM 682 O O . VAL A 1 85 ? -1.174 -6.949 -6.117 1 98.19 85 VAL A O 1
ATOM 685 N N . GLU A 1 86 ? -0.159 -7.926 -4.391 1 96.69 86 GLU A N 1
ATOM 686 C CA . GLU A 1 86 ? 1.21 -7.621 -4.793 1 96.69 86 GLU A CA 1
ATOM 687 C C . GLU A 1 86 ? 1.673 -8.547 -5.918 1 96.69 86 GLU A C 1
ATOM 689 O O . GLU A 1 86 ? 2.223 -8.086 -6.918 1 96.69 86 GLU A O 1
ATOM 694 N N . ASP A 1 87 ? 1.518 -9.773 -5.723 1 96.06 87 ASP A N 1
ATOM 695 C CA . ASP A 1 87 ? 1.87 -10.805 -6.691 1 96.06 87 ASP A CA 1
ATOM 696 C C . ASP A 1 87 ? 0.685 -11.727 -6.965 1 96.06 87 ASP A C 1
ATOM 698 O O . ASP A 1 87 ? -0.062 -12.078 -6.047 1 96.06 87 ASP A O 1
ATOM 702 N N . LEU A 1 88 ? 0.561 -12.086 -8.141 1 95.81 88 LEU A N 1
ATOM 703 C CA . LEU A 1 88 ? -0.374 -13.109 -8.594 1 95.81 88 LEU A CA 1
ATOM 704 C C . LEU A 1 88 ? 0.224 -13.922 -9.742 1 95.81 88 LEU A C 1
ATOM 706 O O . LEU A 1 88 ? 0.372 -13.422 -10.852 1 95.81 88 LEU A O 1
ATOM 710 N N . TYR A 1 89 ? 0.563 -15.133 -9.383 1 95.75 89 TYR A N 1
ATOM 711 C CA . TYR A 1 89 ? 1.256 -15.984 -10.352 1 95.75 89 TYR A CA 1
ATOM 712 C C . TYR A 1 89 ? 0.571 -17.344 -10.477 1 95.75 89 TYR A C 1
ATOM 714 O O . TYR A 1 89 ? 0.207 -17.953 -9.477 1 95.75 89 TYR A O 1
ATOM 722 N N . ILE A 1 90 ? 0.407 -17.703 -11.672 1 95.56 90 ILE A N 1
ATOM 723 C CA . ILE A 1 90 ? -0.102 -19.031 -12.016 1 95.56 90 ILE A CA 1
ATOM 724 C C . ILE A 1 90 ? 0.885 -19.75 -12.938 1 95.56 90 ILE A C 1
ATOM 726 O O . ILE A 1 90 ? 1.332 -19.188 -13.938 1 95.56 90 ILE A O 1
ATOM 730 N N . ARG A 1 91 ? 1.246 -20.969 -12.617 1 95.31 91 ARG A N 1
ATOM 731 C CA . ARG A 1 91 ? 2.137 -21.75 -13.461 1 95.31 91 ARG A CA 1
ATOM 732 C C . ARG A 1 91 ? 1.559 -21.922 -14.867 1 95.31 91 ARG A C 1
ATOM 734 O O . ARG A 1 91 ? 0.346 -22.078 -15.031 1 95.31 91 ARG A O 1
ATOM 741 N N . PRO A 1 92 ? 2.408 -22 -15.836 1 93.38 92 PRO A N 1
ATOM 742 C CA . PRO A 1 92 ? 1.962 -22.062 -17.234 1 93.38 92 PRO A CA 1
ATOM 743 C C . PRO A 1 92 ? 0.979 -23.203 -17.484 1 93.38 92 PRO A C 1
ATOM 745 O O . PRO A 1 92 ? -0.018 -23.016 -18.188 1 93.38 92 PRO A O 1
ATOM 748 N N . ALA A 1 93 ? 1.161 -24.297 -16.906 1 93.44 93 ALA A N 1
ATOM 749 C CA . ALA A 1 93 ? 0.339 -25.484 -17.141 1 93.44 93 ALA A CA 1
ATOM 750 C C . ALA A 1 93 ? -1.091 -25.266 -16.656 1 93.44 93 ALA A C 1
ATOM 752 O O . ALA A 1 93 ? -2.004 -26 -17.047 1 93.44 93 ALA A O 1
ATOM 753 N N . TYR A 1 94 ? -1.283 -24.25 -15.852 1 93.81 94 TYR A N 1
ATOM 754 C CA . TYR A 1 94 ? -2.59 -24.047 -15.234 1 93.81 94 TYR A CA 1
ATOM 755 C C . TYR A 1 94 ? -3.217 -22.734 -15.703 1 93.81 94 TYR A C 1
ATOM 757 O O . TYR A 1 94 ? -4.258 -22.328 -15.195 1 93.81 94 TYR A O 1
ATOM 765 N N . ARG A 1 95 ? -2.666 -22.094 -16.641 1 90.62 95 ARG A N 1
ATOM 766 C CA . ARG A 1 95 ? -3.174 -20.828 -17.141 1 90.62 95 ARG A CA 1
ATOM 767 C C . ARG A 1 95 ? -4.348 -21.047 -18.094 1 90.62 95 ARG A C 1
ATOM 769 O O . ARG A 1 95 ? -4.531 -22.156 -18.625 1 90.62 95 ARG A O 1
ATOM 776 N N . GLY A 1 96 ? -5.129 -19.984 -18.172 1 88.94 96 GLY A N 1
ATOM 777 C CA . GLY A 1 96 ? -6.273 -20.062 -19.062 1 88.94 96 GLY A CA 1
ATOM 778 C C . GLY A 1 96 ? -7.43 -20.844 -18.5 1 88.94 96 GLY A C 1
ATOM 779 O O . GLY A 1 96 ? -8.375 -21.188 -19.219 1 88.94 96 GLY A O 1
ATOM 780 N N . GLN A 1 97 ? -7.332 -21.156 -17.25 1 90.75 97 GLN A N 1
ATOM 781 C CA . GLN A 1 97 ? -8.359 -21.969 -16.594 1 90.75 97 GLN A CA 1
ATOM 782 C C . GLN A 1 97 ? -9.133 -21.141 -15.57 1 90.75 97 GLN A C 1
ATOM 784 O O . GLN A 1 97 ? -9.914 -21.688 -14.789 1 90.75 97 GLN A O 1
ATOM 789 N N . GLY A 1 98 ? -8.883 -19.891 -15.516 1 92.06 98 GLY A N 1
ATOM 790 C CA . GLY A 1 98 ? -9.641 -19 -14.656 1 92.06 98 GLY A CA 1
ATOM 791 C C . GLY A 1 98 ? -9.156 -19 -13.219 1 92.06 98 GLY A C 1
ATOM 792 O O . GLY A 1 98 ? -9.867 -18.547 -12.32 1 92.06 98 GLY A O 1
ATOM 793 N N . LEU A 1 99 ? -8 -19.5 -12.953 1 93.94 99 LEU A N 1
ATOM 794 C CA . LEU A 1 99 ? -7.488 -19.641 -11.594 1 93.94 99 LEU A CA 1
ATOM 795 C C . LEU A 1 99 ? -7.301 -18.266 -10.945 1 93.94 99 LEU A C 1
ATOM 797 O O . LEU A 1 99 ? -7.617 -18.078 -9.766 1 93.94 99 LEU A O 1
ATOM 801 N N . GLY A 1 100 ? -6.781 -17.328 -11.695 1 94.88 100 GLY A N 1
ATOM 802 C CA . GLY A 1 100 ? -6.609 -15.992 -11.172 1 94.88 100 GLY A CA 1
ATOM 803 C C . GLY A 1 100 ? -7.914 -15.344 -10.742 1 94.88 100 GLY A C 1
ATOM 804 O O . GLY A 1 100 ? -8.008 -14.781 -9.656 1 94.88 100 GLY A O 1
ATOM 805 N N . SER A 1 101 ? -8.898 -15.516 -11.617 1 96 101 SER A N 1
ATOM 806 C CA . SER A 1 101 ? -10.219 -14.969 -11.32 1 96 101 SER A CA 1
ATOM 807 C C . SER A 1 101 ? -10.828 -15.641 -10.086 1 96 101 SER A C 1
ATOM 809 O O . SER A 1 101 ? -11.383 -14.961 -9.227 1 96 101 SER A O 1
ATOM 811 N N . ARG A 1 102 ? -10.719 -16.875 -10.023 1 96.62 102 ARG A N 1
ATOM 812 C CA . ARG A 1 102 ? -11.266 -17.625 -8.898 1 96.62 102 ARG A CA 1
ATOM 813 C C . ARG A 1 102 ? -10.57 -17.234 -7.594 1 96.62 102 ARG A C 1
ATOM 815 O O . ARG A 1 102 ? -11.219 -17.156 -6.543 1 96.62 102 ARG A O 1
ATOM 822 N N . PHE A 1 103 ? -9.312 -17.047 -7.648 1 97.75 103 PHE A N 1
ATOM 823 C CA . PHE A 1 103 ? -8.594 -16.625 -6.453 1 97.75 103 PHE A CA 1
ATOM 824 C C . PHE A 1 103 ? -9.078 -15.266 -5.98 1 97.75 103 PHE A C 1
ATOM 826 O O . PHE A 1 103 ? -9.352 -15.07 -4.797 1 97.75 103 PHE A O 1
ATOM 833 N N . LEU A 1 104 ? -9.156 -14.297 -6.895 1 98 104 LEU A N 1
ATOM 834 C CA . LEU A 1 104 ? -9.578 -12.945 -6.539 1 98 104 LEU A CA 1
ATOM 835 C C . LEU A 1 104 ? -10.977 -12.953 -5.945 1 98 104 LEU A C 1
ATOM 837 O O . LEU A 1 104 ? -11.258 -12.219 -4.996 1 98 104 LEU A O 1
ATOM 841 N N . GLN A 1 105 ? -11.844 -13.781 -6.449 1 97.06 105 GLN A N 1
ATOM 842 C CA . GLN A 1 105 ? -13.188 -13.922 -5.898 1 97.06 105 GLN A CA 1
ATOM 843 C C . GLN A 1 105 ? -13.156 -14.555 -4.512 1 97.06 105 GLN A C 1
ATOM 845 O O . GLN A 1 105 ? -13.867 -14.117 -3.605 1 97.06 105 GLN A O 1
ATOM 850 N N . TRP A 1 106 ? -12.383 -15.586 -4.402 1 97.94 106 TRP A N 1
ATOM 851 C CA . TRP A 1 106 ? -12.195 -16.234 -3.105 1 97.94 106 TRP A CA 1
ATOM 852 C C . TRP A 1 106 ? -11.648 -15.242 -2.08 1 97.94 106 TRP A C 1
ATOM 854 O O . TRP A 1 106 ? -12.125 -15.188 -0.946 1 97.94 106 TRP A O 1
ATOM 864 N N . LEU A 1 107 ? -10.648 -14.469 -2.467 1 97.94 107 LEU A N 1
ATOM 865 C CA . LEU A 1 107 ? -10.039 -13.469 -1.597 1 97.94 107 LEU A CA 1
ATOM 866 C C . LEU A 1 107 ? -11.078 -12.453 -1.129 1 97.94 107 LEU A C 1
ATOM 868 O O . LEU A 1 107 ? -11.117 -12.102 0.052 1 97.94 107 LEU A O 1
ATOM 872 N N . GLU A 1 108 ? -11.883 -12.008 -2.033 1 97.19 108 GLU A N 1
ATOM 873 C CA . GLU A 1 108 ? -12.953 -11.078 -1.697 1 97.19 108 GLU A CA 1
ATOM 874 C C . GLU A 1 108 ? -13.867 -11.656 -0.617 1 97.19 108 GLU A C 1
ATOM 876 O O . GLU A 1 108 ? -14.242 -10.953 0.326 1 97.19 108 GLU A O 1
ATOM 881 N N . GLU A 1 109 ? -14.203 -12.852 -0.784 1 96.69 109 GLU A N 1
ATOM 882 C CA . GLU A 1 109 ? -15.07 -13.516 0.188 1 96.69 109 GLU A CA 1
ATOM 883 C C . GLU A 1 109 ? -14.398 -13.617 1.553 1 96.69 109 GLU A C 1
ATOM 885 O O . GLU A 1 109 ? -15.031 -13.391 2.584 1 96.69 109 GLU A O 1
ATOM 890 N N . GLN A 1 110 ? -13.141 -13.898 1.524 1 96.62 110 GLN A N 1
ATOM 891 C CA . GLN A 1 110 ? -12.383 -14.016 2.768 1 96.62 110 GLN A CA 1
ATOM 892 C C . GLN A 1 110 ? -12.305 -12.68 3.492 1 96.62 110 GLN A C 1
ATOM 894 O O . GLN A 1 110 ? -12.172 -12.633 4.719 1 96.62 110 GLN A O 1
ATOM 899 N N . LEU A 1 111 ? -12.352 -11.617 2.752 1 96.19 111 LEU A N 1
ATOM 900 C CA . LEU A 1 111 ? -12.086 -10.289 3.293 1 96.19 111 LEU A CA 1
ATOM 901 C C . LEU A 1 111 ? -13.391 -9.57 3.643 1 96.19 111 LEU A C 1
ATOM 903 O O . LEU A 1 111 ? -13.367 -8.422 4.09 1 96.19 111 LEU A O 1
ATOM 907 N N . ARG A 1 112 ? -14.453 -10.219 3.391 1 94.19 112 ARG A N 1
ATOM 908 C CA . ARG A 1 112 ? -15.75 -9.617 3.684 1 94.19 112 ARG A CA 1
ATOM 909 C C . ARG A 1 112 ? -15.82 -9.156 5.137 1 94.19 112 ARG A C 1
ATOM 911 O O . ARG A 1 112 ? -15.523 -9.922 6.051 1 94.19 112 ARG A O 1
ATOM 918 N N . GLY A 1 113 ? -16.141 -7.828 5.328 1 94.19 113 GLY A N 1
ATOM 919 C CA . GLY A 1 113 ? -16.25 -7.27 6.664 1 94.19 113 GLY A CA 1
ATOM 920 C C . GLY A 1 113 ? -14.914 -6.832 7.242 1 94.19 113 GLY A C 1
ATOM 921 O O . GLY A 1 113 ? -14.867 -6.105 8.234 1 94.19 113 GLY A O 1
ATOM 922 N N . ASP A 1 114 ? -13.844 -7.262 6.559 1 94.81 114 ASP A N 1
ATOM 923 C CA . ASP A 1 114 ? -12.523 -6.996 7.105 1 94.81 114 ASP A CA 1
ATOM 924 C C . ASP A 1 114 ? -11.773 -5.973 6.258 1 94.81 114 ASP A C 1
ATOM 926 O O . ASP A 1 114 ? -10.812 -5.348 6.723 1 94.81 114 ASP A O 1
ATOM 930 N N . ALA A 1 115 ? -12.195 -5.898 5.039 1 96.88 115 ALA A N 1
ATOM 931 C CA . ALA A 1 115 ? -11.609 -4.93 4.117 1 96.88 115 ALA A CA 1
ATOM 932 C C . ALA A 1 115 ? -12.688 -4.215 3.312 1 96.88 115 ALA A C 1
ATOM 934 O O . ALA A 1 115 ? -13.773 -4.766 3.09 1 96.88 115 ALA A O 1
ATOM 935 N N . VAL A 1 116 ? -12.328 -3.049 2.859 1 97.56 116 VAL A N 1
ATOM 936 C CA . VAL A 1 116 ? -13.328 -2.271 2.139 1 97.56 116 VAL A CA 1
ATOM 937 C C . VAL A 1 116 ? -12.938 -2.16 0.667 1 97.56 116 VAL A C 1
ATOM 939 O O . VAL A 1 116 ? -13.719 -1.678 -0.155 1 97.56 116 VAL A O 1
ATOM 942 N N . MET A 1 117 ? -11.703 -2.645 0.371 1 97.81 117 MET A N 1
ATOM 943 C CA . MET A 1 117 ? -11.219 -2.412 -0.987 1 97.81 117 MET A CA 1
ATOM 944 C C . MET A 1 117 ? -10.102 -3.389 -1.34 1 97.81 117 MET A C 1
ATOM 946 O O . MET A 1 117 ? -9.297 -3.762 -0.479 1 97.81 117 MET A O 1
ATOM 950 N N . LEU A 1 118 ? -10.094 -3.818 -2.559 1 98.44 118 LEU A N 1
ATOM 951 C CA . LEU A 1 118 ? -8.945 -4.484 -3.164 1 98.44 118 LEU A CA 1
ATOM 952 C C . LEU A 1 118 ? -8.242 -3.566 -4.156 1 98.44 118 LEU A C 1
ATOM 954 O O . LEU A 1 118 ? -8.891 -2.797 -4.867 1 98.44 118 LEU A O 1
ATOM 958 N N . ARG A 1 119 ? -6.949 -3.639 -4.195 1 98.25 119 ARG A N 1
ATOM 959 C CA . ARG A 1 119 ? -6.141 -2.848 -5.117 1 98.25 119 ARG A CA 1
ATOM 960 C C . ARG A 1 119 ? -5.047 -3.697 -5.754 1 98.25 119 ARG A C 1
ATOM 962 O O . ARG A 1 119 ? -4.52 -4.613 -5.121 1 98.25 119 ARG A O 1
ATOM 969 N N . LEU A 1 120 ? -4.773 -3.475 -6.98 1 97.62 120 LEU A N 1
ATOM 970 C CA . LEU A 1 120 ? -3.678 -4.141 -7.676 1 97.62 120 LEU A CA 1
ATOM 971 C C . LEU A 1 120 ? -3.094 -3.242 -8.766 1 97.62 120 LEU A C 1
ATOM 973 O O . LEU A 1 120 ? -3.605 -2.146 -9.008 1 97.62 120 LEU A O 1
ATOM 977 N N . GLU A 1 121 ? -2.012 -3.68 -9.344 1 95.62 121 GLU A N 1
ATOM 978 C CA . GLU A 1 121 ? -1.337 -2.945 -10.414 1 95.62 121 GLU A CA 1
ATOM 979 C C . GLU A 1 121 ? -1.062 -3.848 -11.609 1 95.62 121 GLU A C 1
ATOM 981 O O . GLU A 1 121 ? -0.892 -5.059 -11.461 1 95.62 121 GLU A O 1
ATOM 986 N N . THR A 1 122 ? -1.057 -3.268 -12.758 1 92.75 122 THR A N 1
ATOM 987 C CA . THR A 1 122 ? -0.683 -3.955 -13.992 1 92.75 122 THR A CA 1
ATOM 988 C C . THR A 1 122 ? 0.104 -3.027 -14.906 1 92.75 122 THR A C 1
ATOM 990 O O . THR A 1 122 ? 0.007 -1.803 -14.797 1 92.75 122 THR A O 1
ATOM 993 N N . GLU A 1 123 ? 0.871 -3.615 -15.742 1 89.5 123 GLU A N 1
ATOM 994 C CA . GLU A 1 123 ? 1.507 -2.799 -16.781 1 89.5 123 GLU A CA 1
ATOM 995 C C . GLU A 1 123 ? 0.468 -2.166 -17.703 1 89.5 123 GLU A C 1
ATOM 997 O O . GLU A 1 123 ? -0.523 -2.805 -18.047 1 89.5 123 GLU A O 1
ATOM 1002 N N . PRO A 1 124 ? 0.761 -0.947 -18.125 1 89.88 124 PRO A N 1
ATOM 1003 C CA . PRO A 1 124 ? -0.211 -0.263 -18.984 1 89.88 124 PRO A CA 1
ATOM 1004 C C . PRO A 1 124 ? -0.501 -1.026 -20.281 1 89.88 124 PRO A C 1
ATOM 1006 O O . PRO A 1 124 ? -1.602 -0.924 -20.828 1 89.88 124 PRO A O 1
ATOM 1009 N N . GLU A 1 125 ? 0.402 -1.824 -20.703 1 89.94 125 GLU A N 1
ATOM 1010 C CA . GLU A 1 125 ? 0.269 -2.51 -21.984 1 89.94 125 GLU A CA 1
ATOM 1011 C C . GLU A 1 125 ? -0.384 -3.879 -21.828 1 89.94 125 GLU A C 1
ATOM 1013 O O . GLU A 1 125 ? -0.661 -4.566 -22.812 1 89.94 125 GLU A O 1
ATOM 1018 N N . ASN A 1 126 ? -0.564 -4.227 -20.609 1 89.38 126 ASN A N 1
ATOM 1019 C CA . ASN A 1 126 ? -1.151 -5.539 -20.359 1 89.38 126 ASN A CA 1
ATOM 1020 C C . ASN A 1 126 ? -2.674 -5.5 -20.469 1 89.38 126 ASN A C 1
ATOM 1022 O O . ASN A 1 126 ? -3.373 -5.668 -19.469 1 89.38 126 ASN A O 1
ATOM 1026 N N . GLU A 1 127 ? -3.178 -5.477 -21.594 1 90.88 127 GLU A N 1
ATOM 1027 C CA . GLU A 1 127 ? -4.602 -5.309 -21.859 1 90.88 127 GLU A CA 1
ATOM 1028 C C . GLU A 1 127 ? -5.398 -6.527 -21.406 1 90.88 127 GLU A C 1
ATOM 1030 O O . GLU A 1 127 ? -6.547 -6.398 -20.969 1 90.88 127 GLU A O 1
ATOM 1035 N N . ARG A 1 128 ? -4.82 -7.637 -21.562 1 87.75 128 ARG A N 1
ATOM 1036 C CA . ARG A 1 128 ? -5.488 -8.875 -21.188 1 87.75 128 ARG A CA 1
ATOM 1037 C C . ARG A 1 128 ? -5.801 -8.883 -19.688 1 87.75 128 ARG A C 1
ATOM 1039 O O . ARG A 1 128 ? -6.93 -9.18 -19.281 1 87.75 128 ARG A O 1
ATOM 1046 N N . ALA A 1 129 ? -4.801 -8.578 -18.922 1 89.88 129 ALA A N 1
ATOM 1047 C CA . ALA A 1 129 ? -5.012 -8.531 -17.469 1 89.88 129 ALA A CA 1
ATOM 1048 C C . ALA A 1 129 ? -6.023 -7.449 -17.109 1 89.88 129 ALA A C 1
ATOM 1050 O O . ALA A 1 129 ? -6.906 -7.676 -16.281 1 89.88 129 ALA A O 1
ATOM 1051 N N . GLN A 1 130 ? -5.902 -6.309 -17.703 1 94.12 130 GLN A N 1
ATOM 1052 C CA . GLN A 1 130 ? -6.816 -5.203 -17.438 1 94.12 130 GLN A CA 1
ATOM 1053 C C . GLN A 1 130 ? -8.258 -5.598 -17.734 1 94.12 130 GLN A C 1
ATOM 1055 O O . GLN A 1 130 ? -9.164 -5.285 -16.953 1 94.12 130 GLN A O 1
ATOM 1060 N N . ALA A 1 131 ? -8.453 -6.23 -18.828 1 93.12 131 ALA A N 1
ATOM 1061 C CA . ALA A 1 131 ? -9.789 -6.684 -19.203 1 93.12 131 ALA A CA 1
ATOM 1062 C C . ALA A 1 131 ? -10.352 -7.652 -18.172 1 93.12 131 ALA A C 1
ATOM 1064 O O . ALA A 1 131 ? -11.531 -7.578 -17.812 1 93.12 131 ALA A O 1
ATOM 1065 N N . LEU A 1 132 ? -9.555 -8.555 -17.75 1 92.25 132 LEU A N 1
ATOM 1066 C CA . LEU A 1 132 ? -9.945 -9.5 -16.719 1 92.25 132 LEU A CA 1
ATOM 1067 C C . LEU A 1 132 ? -10.383 -8.766 -15.453 1 92.25 132 LEU A C 1
ATOM 1069 O O . LEU A 1 132 ? -11.438 -9.062 -14.891 1 92.25 132 LEU A O 1
ATOM 1073 N N . TYR A 1 133 ? -9.578 -7.832 -14.969 1 96.88 133 TYR A N 1
ATOM 1074 C CA . TYR A 1 133 ? -9.867 -7.102 -13.742 1 96.88 133 TYR A CA 1
ATOM 1075 C C . TYR A 1 133 ? -11.133 -6.266 -13.891 1 96.88 133 TYR A C 1
ATOM 1077 O O . TYR A 1 133 ? -11.945 -6.199 -12.969 1 96.88 133 TYR A O 1
ATOM 1085 N N . ARG A 1 134 ? -11.281 -5.68 -15.055 1 96.69 134 ARG A N 1
ATOM 1086 C CA . ARG A 1 134 ? -12.508 -4.918 -15.305 1 96.69 134 ARG A CA 1
ATOM 1087 C C . ARG A 1 134 ? -13.734 -5.816 -15.227 1 96.69 134 ARG A C 1
ATOM 1089 O O . ARG A 1 134 ? -14.75 -5.434 -14.641 1 96.69 134 ARG A O 1
ATOM 1096 N N . ARG A 1 135 ? -13.625 -6.945 -15.805 1 95.75 135 ARG A N 1
ATOM 1097 C CA . ARG A 1 135 ? -14.727 -7.902 -15.781 1 95.75 135 ARG A CA 1
ATOM 1098 C C . ARG A 1 135 ? -15.055 -8.32 -14.352 1 95.75 135 ARG A C 1
ATOM 1100 O O . ARG A 1 135 ? -16.219 -8.578 -14.023 1 95.75 135 ARG A O 1
ATOM 1107 N N . LEU A 1 136 ? -14.055 -8.352 -13.539 1 96.5 136 LEU A N 1
ATOM 1108 C CA . LEU A 1 136 ? -14.234 -8.75 -12.148 1 96.5 136 LEU A CA 1
ATOM 1109 C C . LEU A 1 136 ? -14.711 -7.57 -11.305 1 96.5 136 LEU A C 1
ATOM 1111 O O . LEU A 1 136 ? -14.906 -7.707 -10.094 1 96.5 136 LEU A O 1
ATOM 1115 N N . GLY A 1 137 ? -14.828 -6.34 -11.891 1 97.31 137 GLY A N 1
ATOM 1116 C CA . GLY A 1 137 ? -15.414 -5.207 -11.188 1 97.31 137 GLY A CA 1
ATOM 1117 C C . GLY A 1 137 ? -14.383 -4.191 -10.734 1 97.31 137 GLY A C 1
ATOM 1118 O O . GLY A 1 137 ? -14.711 -3.254 -10.008 1 97.31 137 GLY A O 1
ATOM 1119 N N . TYR A 1 138 ? -13.156 -4.371 -11.148 1 98 138 TYR A N 1
ATOM 1120 C CA . TYR A 1 138 ? -12.141 -3.377 -10.836 1 98 138 TYR A CA 1
ATOM 1121 C C . TYR A 1 138 ? -12.25 -2.17 -11.766 1 98 138 TYR A C 1
ATOM 1123 O O . TYR A 1 138 ? -12.625 -2.307 -12.93 1 98 138 TYR A O 1
ATOM 1131 N N . GLU A 1 139 ? -11.891 -1.056 -11.203 1 97.19 139 GLU A N 1
ATOM 1132 C CA . GLU A 1 139 ? -11.867 0.188 -11.969 1 97.19 139 GLU A CA 1
ATOM 1133 C C . GLU A 1 139 ? -10.492 0.845 -11.906 1 97.19 139 GLU A C 1
ATOM 1135 O O . GLU A 1 139 ? -9.789 0.733 -10.898 1 97.19 139 GLU A O 1
ATOM 1140 N N . SER A 1 140 ? -10.18 1.596 -12.898 1 95.56 140 SER A N 1
ATOM 1141 C CA . SER A 1 140 ? -8.898 2.279 -12.953 1 95.56 140 SER A CA 1
ATOM 1142 C C . SER A 1 140 ? -8.828 3.414 -11.938 1 95.56 140 SER A C 1
ATOM 1144 O O . SER A 1 140 ? -9.812 4.133 -11.734 1 95.56 140 SER A O 1
ATOM 1146 N N . LEU A 1 141 ? -7.711 3.516 -11.312 1 93.25 141 LEU A N 1
ATOM 1147 C CA . LEU A 1 141 ? -7.383 4.625 -10.422 1 93.25 141 LEU A CA 1
ATOM 1148 C C . LEU A 1 141 ? -6.352 5.547 -11.055 1 93.25 141 LEU A C 1
ATOM 1150 O O . LEU A 1 141 ? -5.23 5.125 -11.352 1 93.25 141 LEU A O 1
ATOM 1154 N N . GLY A 1 142 ? -6.672 6.781 -11.273 1 89.25 142 GLY A N 1
ATOM 1155 C CA . GLY A 1 142 ? -5.906 7.691 -12.109 1 89.25 142 GLY A CA 1
ATOM 1156 C C . GLY A 1 142 ? -4.879 8.492 -11.336 1 89.25 142 GLY A C 1
ATOM 1157 O O . GLY A 1 142 ? -4.496 9.586 -11.75 1 89.25 142 GLY A O 1
ATOM 1158 N N . TYR A 1 143 ? -4.441 8.102 -10.211 1 92.12 143 TYR A N 1
ATOM 1159 C CA . TYR A 1 143 ? -3.395 8.805 -9.477 1 92.12 143 TYR A CA 1
ATOM 1160 C C . TYR A 1 143 ? -2.023 8.531 -10.086 1 92.12 143 TYR A C 1
ATOM 1162 O O . TYR A 1 143 ? -1.773 7.445 -10.609 1 92.12 143 TYR A O 1
ATOM 1170 N N . LEU A 1 144 ? -1.212 9.531 -10.109 1 94.12 144 LEU A N 1
ATOM 1171 C CA . LEU A 1 144 ? 0.197 9.344 -10.43 1 94.12 144 LEU A CA 1
ATOM 1172 C C . LEU A 1 144 ? 0.966 8.805 -9.234 1 94.12 144 LEU A C 1
ATOM 1174 O O . LEU A 1 144 ? 0.833 9.328 -8.117 1 94.12 144 LEU A O 1
ATOM 1178 N N . GLN A 1 145 ? 1.695 7.785 -9.445 1 96.75 145 GLN A N 1
ATOM 1179 C CA . GLN A 1 145 ? 2.506 7.191 -8.383 1 96.75 145 GLN A CA 1
ATOM 1180 C C . GLN A 1 145 ? 3.967 7.617 -8.508 1 96.75 145 GLN A C 1
ATOM 1182 O O . GLN A 1 145 ? 4.5 7.711 -9.617 1 96.75 145 GLN A O 1
ATOM 1187 N N . MET A 1 146 ? 4.582 7.875 -7.359 1 97.81 146 MET A N 1
ATOM 1188 C CA . MET A 1 146 ? 6 8.219 -7.32 1 97.81 146 MET A CA 1
ATOM 1189 C C . MET A 1 146 ? 6.727 7.43 -6.234 1 97.81 146 MET A C 1
ATOM 1191 O O . MET A 1 146 ? 6.164 7.176 -5.168 1 97.81 146 MET A O 1
ATOM 1195 N N . ILE A 1 147 ? 7.965 7.055 -6.52 1 98.06 147 ILE A N 1
ATOM 1196 C CA . ILE A 1 147 ? 8.734 6.25 -5.578 1 98.06 147 ILE A CA 1
ATOM 1197 C C . ILE A 1 147 ? 10.133 6.836 -5.418 1 98.06 147 ILE A C 1
ATOM 1199 O O . ILE A 1 147 ? 10.625 7.531 -6.309 1 98.06 147 ILE A O 1
ATOM 1203 N N . LYS A 1 148 ? 10.734 6.645 -4.355 1 97.81 148 LYS A N 1
ATOM 1204 C CA . LYS A 1 148 ? 12.125 6.957 -4.062 1 97.81 148 LYS A CA 1
ATOM 1205 C C . LYS A 1 148 ? 12.82 5.785 -3.375 1 97.81 148 LYS A C 1
ATOM 1207 O O . LYS A 1 148 ? 12.414 5.363 -2.291 1 97.81 148 LYS A O 1
ATOM 1212 N N . ARG A 1 149 ? 13.844 5.176 -4.012 1 96.69 149 ARG A N 1
ATOM 1213 C CA . ARG A 1 149 ? 14.648 4.137 -3.377 1 96.69 149 ARG A CA 1
ATOM 1214 C C . ARG A 1 149 ? 15.508 4.719 -2.26 1 96.69 149 ARG A C 1
ATOM 1216 O O . ARG A 1 149 ? 16.078 5.797 -2.41 1 96.69 149 ARG A O 1
ATOM 1223 N N . LEU A 1 150 ? 15.445 4 -1.172 1 95.38 150 LEU A N 1
ATOM 1224 C CA . LEU A 1 150 ? 16.234 4.441 -0.031 1 95.38 150 LEU A CA 1
ATOM 1225 C C . LEU A 1 150 ? 17.594 3.736 -0.008 1 95.38 150 LEU A C 1
ATOM 1227 O O . LEU A 1 150 ? 17.688 2.553 -0.34 1 95.38 150 LEU A O 1
ATOM 1231 N N . GLY A 1 151 ? 18.609 4.418 -0.479 1 75.06 151 GLY A N 1
ATOM 1232 C CA . GLY A 1 151 ? 19.969 3.889 -0.543 1 75.06 151 GLY A CA 1
ATOM 1233 C C . GLY A 1 151 ? 20.391 3.197 0.736 1 75.06 151 GLY A C 1
ATOM 1234 O O . GLY A 1 151 ? 19.766 3.371 1.784 1 75.06 151 GLY A O 1
ATOM 1235 N N . ASP A 1 152 ? 21.328 2.074 0.663 1 58.84 152 ASP A N 1
ATOM 1236 C CA . ASP A 1 152 ? 22.125 1.552 1.768 1 58.84 152 ASP A CA 1
ATOM 1237 C C . ASP A 1 152 ? 22.953 2.658 2.424 1 58.84 152 ASP A C 1
ATOM 1239 O O . ASP A 1 152 ? 23.312 3.639 1.771 1 58.84 152 ASP A O 1
ATOM 1243 N N . MET B 1 1 ? 13.664 31.406 16.719 1 65.81 1 MET B N 1
ATOM 1244 C CA . MET B 1 1 ? 13.312 30.672 15.508 1 65.81 1 MET B CA 1
ATOM 1245 C C . MET B 1 1 ? 12.414 29.484 15.844 1 65.81 1 MET B C 1
ATOM 1247 O O . MET B 1 1 ? 12.539 28.875 16.906 1 65.81 1 MET B O 1
ATOM 1251 N N . SER B 1 2 ? 11.266 29.359 15.25 1 81.56 2 SER B N 1
ATOM 1252 C CA . SER B 1 2 ? 10.305 28.328 15.641 1 81.56 2 SER B CA 1
ATOM 1253 C C . SER B 1 2 ? 10.906 26.938 15.477 1 81.56 2 SER B C 1
ATOM 1255 O O . SER B 1 2 ? 11.695 26.688 14.562 1 81.56 2 SER B O 1
ATOM 1257 N N . GLU B 1 3 ? 10.734 26.203 16.547 1 91.12 3 GLU B N 1
ATOM 1258 C CA . GLU B 1 3 ? 11.258 24.844 16.547 1 91.12 3 GLU B CA 1
ATOM 1259 C C . GLU B 1 3 ? 10.281 23.875 15.875 1 91.12 3 GLU B C 1
ATOM 1261 O O . GLU B 1 3 ? 9.102 23.844 16.219 1 91.12 3 GLU B O 1
ATOM 1266 N N . LEU B 1 4 ? 10.664 23.266 14.82 1 94.12 4 LEU B N 1
ATOM 1267 C CA . LEU B 1 4 ? 9.859 22.266 14.117 1 94.12 4 LEU B CA 1
ATOM 1268 C C . LEU B 1 4 ? 10.289 20.859 14.508 1 94.12 4 LEU B C 1
ATOM 1270 O O . LEU B 1 4 ? 11.477 20.516 14.461 1 94.12 4 LEU B O 1
ATOM 1274 N N . THR B 1 5 ? 9.383 20.062 15 1 96.56 5 THR B N 1
ATOM 1275 C CA . THR B 1 5 ? 9.641 18.656 15.32 1 96.56 5 THR B CA 1
ATOM 1276 C C . THR B 1 5 ? 8.57 17.75 14.703 1 96.56 5 THR B C 1
ATOM 1278 O O . THR B 1 5 ? 7.426 18.172 14.531 1 96.56 5 THR B O 1
ATOM 1281 N N . PHE B 1 6 ? 8.977 16.641 14.344 1 98.19 6 PHE B N 1
ATOM 1282 C CA . PHE B 1 6 ? 8.086 15.57 13.898 1 98.19 6 PHE B CA 1
ATOM 1283 C C . PHE B 1 6 ? 8.039 14.445 14.922 1 98.19 6 PHE B C 1
ATOM 1285 O O . PHE B 1 6 ? 9.078 14.008 15.422 1 98.19 6 PHE B O 1
ATOM 1292 N N . ARG B 1 7 ? 6.875 13.977 15.258 1 97.5 7 ARG B N 1
ATOM 1293 C CA . ARG B 1 7 ? 6.766 12.922 16.25 1 97.5 7 ARG B CA 1
ATOM 1294 C C . ARG B 1 7 ? 5.598 11.992 15.945 1 97.5 7 ARG B C 1
ATOM 1296 O O . ARG B 1 7 ? 4.645 12.391 15.273 1 97.5 7 ARG B O 1
ATOM 1303 N N . PRO B 1 8 ? 5.68 10.734 16.484 1 97.38 8 PRO B N 1
ATOM 1304 C CA . PRO B 1 8 ? 4.527 9.852 16.328 1 97.38 8 PRO B CA 1
ATOM 1305 C C . PRO B 1 8 ? 3.258 10.422 16.953 1 97.38 8 PRO B C 1
ATOM 1307 O O . PRO B 1 8 ? 3.32 11.078 18 1 97.38 8 PRO B O 1
ATOM 1310 N N . ILE B 1 9 ? 2.176 10.172 16.328 1 97.94 9 ILE B N 1
ATOM 1311 C CA . ILE B 1 9 ? 0.854 10.531 16.828 1 97.94 9 ILE B CA 1
ATOM 1312 C C . ILE B 1 9 ? 0.537 9.711 18.078 1 97.94 9 ILE B C 1
ATOM 1314 O O . ILE B 1 9 ? 0.929 8.547 18.188 1 97.94 9 ILE B O 1
ATOM 1318 N N . THR B 1 10 ? -0.065 10.242 19.047 1 97.5 10 THR B N 1
ATOM 1319 C CA . THR B 1 10 ? -0.531 9.562 20.25 1 97.5 10 THR B CA 1
ATOM 1320 C C . THR B 1 10 ? -2.027 9.789 20.453 1 97.5 10 THR B C 1
ATOM 1322 O O . THR B 1 10 ? -2.652 10.547 19.719 1 97.5 10 THR B O 1
ATOM 1325 N N . ALA B 1 11 ? -2.557 9.109 21.469 1 98.06 11 ALA B N 1
ATOM 1326 C CA . ALA B 1 11 ? -3.977 9.266 21.781 1 98.06 11 ALA B CA 1
ATOM 1327 C C . ALA B 1 11 ? -4.316 10.719 22.094 1 98.06 11 ALA B C 1
ATOM 1329 O O . ALA B 1 11 ? -5.43 11.172 21.812 1 98.06 11 ALA B O 1
ATOM 1330 N N . ALA B 1 12 ? -3.387 11.492 22.578 1 97.81 12 ALA B N 1
ATOM 1331 C CA . ALA B 1 12 ? -3.605 12.883 22.969 1 97.81 12 ALA B CA 1
ATOM 1332 C C . ALA B 1 12 ? -3.807 13.773 21.734 1 97.81 12 ALA B C 1
ATOM 1334 O O . ALA B 1 12 ? -4.258 14.914 21.859 1 97.81 12 ALA B O 1
ATOM 1335 N N . ASP B 1 13 ? -3.529 13.273 20.562 1 98.19 13 ASP B N 1
ATOM 1336 C CA . ASP B 1 13 ? -3.58 14.078 19.344 1 98.19 13 ASP B CA 1
ATOM 1337 C C . ASP B 1 13 ? -4.906 13.891 18.609 1 98.19 13 ASP B C 1
ATOM 1339 O O . ASP B 1 13 ? -5.098 14.414 17.516 1 98.19 13 ASP B O 1
ATOM 1343 N N . GLU B 1 14 ? -5.824 13.164 19.25 1 98.25 14 GLU B N 1
ATOM 1344 C CA . GLU B 1 14 ? -7.055 12.75 18.594 1 98.25 14 GLU B CA 1
ATOM 1345 C C . GLU B 1 14 ? -7.809 13.953 18.031 1 98.25 14 GLU B C 1
ATOM 1347 O O . GLU B 1 14 ? -8.148 13.977 16.844 1 98.25 14 GLU B O 1
ATOM 1352 N N . THR B 1 15 ? -8.047 14.961 18.812 1 97.94 15 THR B N 1
ATOM 1353 C CA . THR B 1 15 ? -8.828 16.125 18.406 1 97.94 15 THR B CA 1
ATOM 1354 C C . THR B 1 15 ? -8.141 16.891 17.281 1 97.94 15 THR B C 1
ATOM 1356 O O . THR B 1 15 ? -8.773 17.25 16.297 1 97.94 15 THR B O 1
ATOM 1359 N N . ASP B 1 16 ? -6.883 17.109 17.438 1 97.75 16 ASP B N 1
ATOM 1360 C CA . ASP B 1 16 ? -6.129 17.812 16.391 1 97.75 16 ASP B CA 1
ATOM 1361 C C . ASP B 1 16 ? -6.125 17.016 15.086 1 97.75 16 ASP B C 1
ATOM 1363 O O . ASP B 1 16 ? -6.262 17.609 14.008 1 97.75 16 ASP B O 1
ATOM 1367 N N . PHE B 1 17 ? -5.953 15.734 15.211 1 98.38 17 PHE B N 1
ATOM 1368 C CA . PHE B 1 17 ? -5.957 14.891 14.016 1 98.38 17 PHE B CA 1
ATOM 1369 C C . PHE B 1 17 ? -7.285 15.008 13.281 1 98.38 17 PHE B C 1
ATOM 1371 O O . PHE B 1 17 ? -7.312 15.219 12.07 1 98.38 17 PHE B O 1
ATOM 1378 N N . TYR B 1 18 ? -8.383 14.891 14 1 97.81 18 TYR B N 1
ATOM 1379 C CA . TYR B 1 18 ? -9.703 14.969 13.375 1 97.81 18 TYR B CA 1
ATOM 1380 C C . TYR B 1 18 ? -9.898 16.312 12.68 1 97.81 18 TYR B C 1
ATOM 1382 O O . TYR B 1 18 ? -10.391 16.359 11.547 1 97.81 18 TYR B O 1
ATOM 1390 N N . ALA B 1 19 ? -9.523 17.344 13.344 1 96.5 19 ALA B N 1
ATOM 1391 C CA . ALA B 1 19 ? -9.664 18.672 12.773 1 96.5 19 ALA B CA 1
ATOM 1392 C C . ALA B 1 19 ? -8.859 18.812 11.484 1 96.5 19 ALA B C 1
ATOM 1394 O O . ALA B 1 19 ? -9.367 19.297 10.469 1 96.5 19 ALA B O 1
ATOM 1395 N N . MET B 1 20 ? -7.648 18.391 11.5 1 97.06 20 MET B N 1
ATOM 1396 C CA . MET B 1 20 ? -6.773 18.516 10.336 1 97.06 20 MET B CA 1
ATOM 1397 C C . MET B 1 20 ? -7.246 17.594 9.211 1 97.06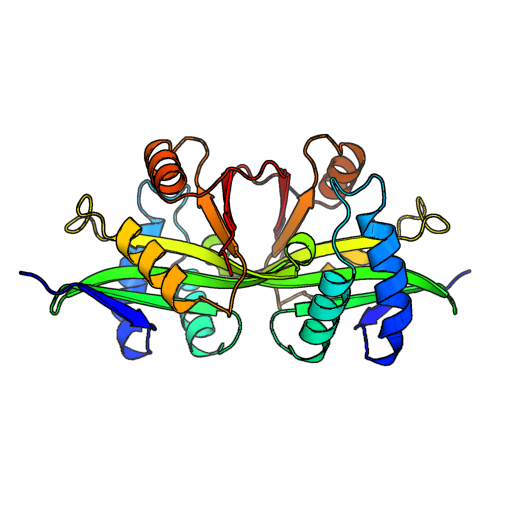 20 MET B C 1
ATOM 1399 O O . MET B 1 20 ? -7.195 17.969 8.039 1 97.06 20 MET B O 1
ATOM 1403 N N . ALA B 1 21 ? -7.621 16.375 9.625 1 96.69 21 ALA B N 1
ATOM 1404 C CA . ALA B 1 21 ? -8.141 15.453 8.609 1 96.69 21 ALA B CA 1
ATOM 1405 C C . ALA B 1 21 ? -9.352 16.047 7.898 1 96.69 21 ALA B C 1
ATOM 1407 O O . ALA B 1 21 ? -9.477 15.953 6.676 1 96.69 21 ALA B O 1
ATOM 1408 N N . GLU B 1 22 ? -10.195 16.656 8.656 1 94.56 22 GLU B N 1
ATOM 1409 C CA . GLU B 1 22 ? -11.359 17.328 8.07 1 94.56 22 GLU B CA 1
ATOM 1410 C C . GLU B 1 22 ? -10.93 18.438 7.133 1 94.56 22 GLU B C 1
ATOM 1412 O O . GLU B 1 22 ? -11.453 18.578 6.027 1 94.56 22 GLU B O 1
ATOM 1417 N N . GLU B 1 23 ? -9.992 19.234 7.594 1 93.25 23 GLU B N 1
ATOM 1418 C CA . GLU B 1 23 ? -9.453 20.312 6.758 1 93.25 23 GLU B CA 1
ATOM 1419 C C . GLU B 1 23 ? -8.836 19.75 5.477 1 93.25 23 GLU B C 1
ATOM 1421 O O . GLU B 1 23 ? -9.07 20.281 4.391 1 93.25 23 GLU B O 1
ATOM 1426 N N . PHE B 1 24 ? -8.117 18.719 5.617 1 92.62 24 PHE B N 1
ATOM 1427 C CA . PHE B 1 24 ? -7.398 18.094 4.516 1 92.62 24 PHE B CA 1
ATOM 1428 C C . PHE 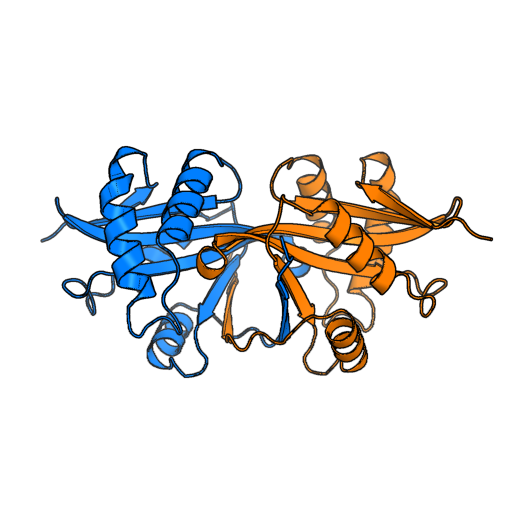B 1 24 ? -8.375 17.594 3.451 1 92.62 24 PHE B C 1
ATOM 1430 O O . PHE B 1 24 ? -8.258 17.969 2.279 1 92.62 24 PHE B O 1
ATOM 1437 N N . PHE B 1 25 ? -9.391 16.859 3.857 1 91.44 25 PHE B N 1
ATOM 1438 C CA . PHE B 1 25 ? -10.297 16.203 2.916 1 91.44 25 PHE B CA 1
ATOM 1439 C C . PHE B 1 25 ? -11.406 17.141 2.488 1 91.44 25 PHE B C 1
ATOM 1441 O O . PHE B 1 25 ? -12.336 16.75 1.776 1 91.44 25 PHE B O 1
ATOM 1448 N N . HIS B 1 26 ? -11.367 18.375 2.852 1 83.25 26 HIS B N 1
ATOM 1449 C CA . HIS B 1 26 ? -12.25 19.422 2.346 1 83.25 26 HIS B CA 1
ATOM 1450 C C . HIS B 1 26 ? -11.461 20.484 1.58 1 83.25 26 HIS B C 1
ATOM 1452 O O . HIS B 1 26 ? -12.023 21.5 1.164 1 83.25 26 HIS B O 1
ATOM 1458 N N . SER B 1 27 ? -10.219 20.219 1.441 1 75.88 27 SER B N 1
ATOM 1459 C CA . SER B 1 27 ? -9.359 21.156 0.717 1 75.88 27 SER B CA 1
ATOM 1460 C C . SER B 1 27 ? -9.312 20.812 -0.769 1 75.88 27 SER B C 1
ATOM 1462 O O . SER B 1 27 ? -9.867 19.797 -1.201 1 75.88 27 SER B O 1
ATOM 1464 N N . ASP B 1 28 ? -8.664 21.719 -1.493 1 67.12 28 ASP B N 1
ATOM 1465 C CA . ASP B 1 28 ? -8.516 21.547 -2.936 1 67.12 28 ASP B CA 1
ATOM 1466 C C . ASP B 1 28 ? -7.598 20.359 -3.256 1 67.12 28 ASP B C 1
ATOM 1468 O O . ASP B 1 28 ? -7.469 19.969 -4.414 1 67.12 28 ASP B O 1
ATOM 1472 N N . ALA B 1 29 ? -7.086 19.844 -2.18 1 62.75 29 ALA B N 1
ATOM 1473 C CA . ALA B 1 29 ? -6.105 18.781 -2.387 1 62.75 29 ALA B CA 1
ATOM 1474 C C . ALA B 1 29 ? -6.797 17.438 -2.619 1 62.75 29 ALA B C 1
ATOM 1476 O O . ALA B 1 29 ? -6.176 16.484 -3.104 1 62.75 29 ALA B O 1
ATOM 1477 N N . VAL B 1 30 ? -8.047 17.469 -2.299 1 66.44 30 VAL B N 1
ATOM 1478 C CA . 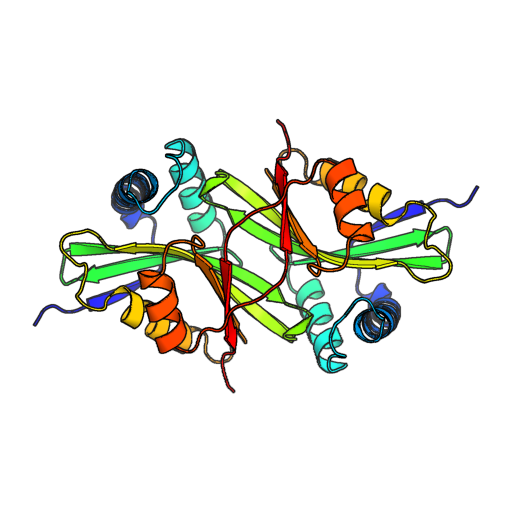VAL B 1 30 ? -8.734 16.188 -2.426 1 66.44 30 VAL B CA 1
ATOM 1479 C C . VAL B 1 30 ? -9.922 16.344 -3.383 1 66.44 30 VAL B C 1
ATOM 1481 O O . VAL B 1 30 ? -10.484 17.422 -3.523 1 66.44 30 VAL B O 1
ATOM 1484 N N . LEU B 1 31 ? -10.219 15.305 -3.959 1 64.38 31 LEU B N 1
ATOM 1485 C CA . LEU B 1 31 ? -11.266 15.281 -4.98 1 64.38 31 LEU B CA 1
ATOM 1486 C C . LEU B 1 31 ? -12.648 15.383 -4.348 1 64.38 31 LEU B C 1
ATOM 1488 O O . LEU B 1 31 ? -13.531 16.062 -4.879 1 64.38 31 LEU B O 1
ATOM 1492 N N . HIS B 1 32 ? -12.797 14.742 -3.213 1 77.56 32 HIS B N 1
ATOM 1493 C CA . HIS B 1 32 ? -14.094 14.734 -2.547 1 77.56 32 HIS B CA 1
ATOM 1494 C C . HIS B 1 32 ? -13.938 14.633 -1.033 1 77.56 32 HIS B C 1
ATOM 1496 O O . HIS B 1 32 ? -12.969 14.047 -0.544 1 77.56 32 HIS B O 1
ATOM 1502 N N . PRO B 1 33 ? -14.852 15.305 -0.398 1 85.75 33 PRO B N 1
ATOM 1503 C CA . PRO B 1 33 ? -14.844 15.086 1.049 1 85.75 33 PRO B CA 1
ATOM 1504 C C . PRO B 1 33 ? -15.188 13.648 1.427 1 85.75 33 PRO B C 1
ATOM 1506 O O . PRO B 1 33 ? -15.766 12.914 0.617 1 85.75 33 PRO B O 1
ATOM 1509 N N . ILE B 1 34 ? -14.688 13.281 2.588 1 90.88 34 ILE B N 1
ATOM 1510 C CA . ILE B 1 34 ? -15.008 11.945 3.076 1 90.88 34 ILE B CA 1
ATOM 1511 C C . ILE B 1 34 ? -15.734 12.047 4.418 1 90.88 34 ILE B C 1
ATOM 1513 O O . ILE B 1 34 ? -15.617 13.055 5.117 1 90.88 34 ILE B O 1
ATOM 1517 N N . PRO B 1 35 ? -16.516 11.016 4.809 1 93.56 35 PRO B N 1
ATOM 1518 C CA . PRO B 1 35 ? -17.234 11.031 6.082 1 93.56 35 PRO B CA 1
ATOM 1519 C C . PRO B 1 35 ? -16.297 11.133 7.285 1 93.56 35 PRO B C 1
ATOM 1521 O O . PRO B 1 35 ? -15.219 10.547 7.285 1 93.56 35 PRO B O 1
ATOM 1524 N N . ALA B 1 36 ? -16.781 11.867 8.312 1 94.81 36 ALA B N 1
ATOM 1525 C CA . ALA B 1 36 ? -16.016 12.031 9.539 1 94.81 36 ALA B CA 1
ATOM 1526 C C . ALA B 1 36 ? -15.703 10.672 10.172 1 94.81 36 ALA B C 1
ATOM 1528 O O . ALA B 1 36 ? -14.664 10.516 10.812 1 94.81 36 ALA B O 1
ATOM 1529 N N . GLU B 1 37 ? -16.562 9.742 9.922 1 96.94 37 GLU B N 1
ATOM 1530 C CA . GLU B 1 37 ? -16.375 8.398 10.461 1 96.94 37 GLU B CA 1
ATOM 1531 C C . GLU B 1 37 ? -15.086 7.77 9.938 1 96.94 37 GLU B C 1
ATOM 1533 O O . GLU B 1 37 ? -14.453 6.973 10.625 1 96.94 37 GLU B O 1
ATOM 1538 N N . TYR B 1 38 ? -14.656 8.148 8.797 1 97.12 38 TYR B N 1
ATOM 1539 C CA . TYR B 1 38 ? -13.438 7.598 8.219 1 97.12 38 TYR B CA 1
ATOM 1540 C C . TYR B 1 38 ? -12.211 8.078 8.984 1 97.12 38 TYR B C 1
ATOM 1542 O O . TYR B 1 38 ? -11.234 7.336 9.141 1 97.12 38 TYR B O 1
ATOM 1550 N N . HIS B 1 39 ? -12.297 9.328 9.438 1 97.81 39 HIS B N 1
ATOM 1551 C CA . HIS B 1 39 ? -11.219 9.836 10.266 1 97.81 39 HIS B CA 1
ATOM 1552 C C . HIS B 1 39 ? -11.102 9.062 11.578 1 97.81 39 HIS B C 1
ATOM 1554 O O . HIS B 1 39 ? -10 8.711 12 1 97.81 39 HIS B O 1
ATOM 1560 N N . ARG B 1 40 ? -12.211 8.734 12.133 1 97.94 40 ARG B N 1
ATOM 1561 C CA . ARG B 1 40 ? -12.242 8.023 13.406 1 97.94 40 ARG B CA 1
ATOM 1562 C C . ARG B 1 40 ? -11.719 6.598 13.25 1 97.94 40 ARG B C 1
ATOM 1564 O O . ARG B 1 40 ? -10.961 6.113 14.094 1 97.94 40 ARG B O 1
ATOM 1571 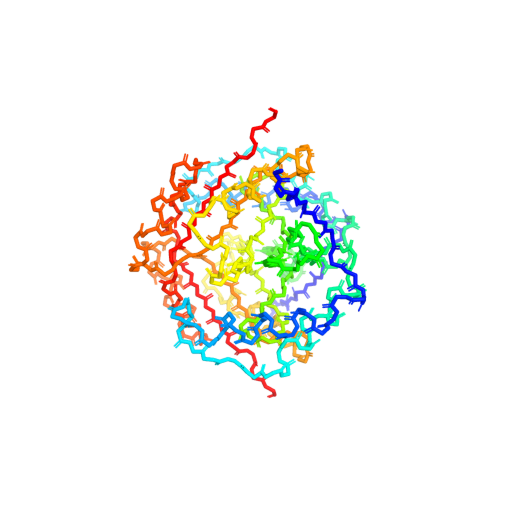N N . ARG B 1 41 ? -12.117 5.984 12.195 1 97.69 41 ARG B N 1
ATOM 1572 C CA . ARG B 1 41 ? -11.648 4.629 11.945 1 97.69 41 ARG B CA 1
ATOM 1573 C C . ARG B 1 41 ? -10.141 4.602 11.719 1 97.69 41 ARG B C 1
ATOM 1575 O O . ARG B 1 41 ? -9.445 3.707 12.211 1 97.69 41 ARG B O 1
ATOM 1582 N N . THR B 1 42 ? -9.688 5.559 10.961 1 98 42 THR B N 1
ATOM 1583 C CA . THR B 1 42 ? -8.258 5.637 10.688 1 98 42 THR B CA 1
ATOM 1584 C C . THR B 1 42 ? -7.469 5.875 11.977 1 98 42 THR B C 1
ATOM 1586 O O . THR B 1 42 ? -6.469 5.203 12.234 1 98 42 THR B O 1
ATOM 1589 N N . PHE B 1 43 ? -7.941 6.773 12.773 1 98.44 43 PHE B N 1
ATOM 1590 C CA . PHE B 1 43 ? -7.281 7.055 14.047 1 98.44 43 PHE B CA 1
ATOM 1591 C C . PHE B 1 43 ? -7.293 5.824 14.945 1 98.44 43 PHE B C 1
ATOM 1593 O O . PHE B 1 43 ? -6.273 5.469 15.531 1 98.44 43 PHE B O 1
ATOM 1600 N N . ALA B 1 44 ? -8.43 5.191 15.039 1 97.81 44 ALA B N 1
ATOM 1601 C CA . ALA B 1 44 ? -8.555 3.994 15.867 1 97.81 44 ALA B CA 1
ATOM 1602 C C . ALA B 1 44 ? -7.578 2.914 15.414 1 97.81 44 ALA B C 1
ATOM 1604 O O . ALA B 1 44 ? -6.965 2.24 16.25 1 97.81 44 ALA B O 1
ATOM 1605 N N . GLU B 1 45 ? -7.496 2.793 14.148 1 96.88 45 GLU B N 1
ATOM 1606 C CA . GLU B 1 45 ? -6.566 1.796 13.617 1 96.88 45 GLU B CA 1
ATOM 1607 C C . GLU B 1 45 ? -5.121 2.16 13.945 1 96.88 45 GLU B C 1
ATOM 1609 O O . GLU B 1 45 ? -4.312 1.286 14.258 1 96.88 45 GLU B O 1
ATOM 1614 N N . MET B 1 46 ? -4.777 3.41 13.859 1 97.19 46 MET B N 1
ATOM 1615 C CA . MET B 1 46 ? -3.43 3.861 14.195 1 97.19 46 MET B CA 1
ATOM 1616 C C . MET B 1 46 ? -3.096 3.539 15.648 1 97.19 46 MET B C 1
ATOM 1618 O O . MET B 1 46 ? -1.948 3.223 15.969 1 97.19 46 MET B O 1
ATOM 1622 N N . MET B 1 47 ? -4.102 3.654 16.484 1 96.94 47 MET B N 1
ATOM 1623 C CA . MET B 1 47 ? -3.895 3.389 17.906 1 96.94 47 MET B CA 1
ATOM 1624 C C . MET B 1 47 ? -3.793 1.89 18.172 1 96.94 47 MET B C 1
ATOM 1626 O O . MET B 1 47 ? -3.135 1.466 19.125 1 96.94 47 MET B O 1
ATOM 1630 N N . ARG B 1 48 ? -4.348 1.167 17.312 1 93.44 48 ARG B N 1
ATOM 1631 C CA . ARG B 1 48 ? -4.418 -0.278 17.516 1 93.44 48 ARG B CA 1
ATOM 1632 C C . ARG B 1 48 ? -3.199 -0.97 16.906 1 93.44 48 ARG B C 1
ATOM 1634 O O . ARG B 1 48 ? -2.652 -1.902 17.5 1 93.44 48 ARG B O 1
ATOM 1641 N N . SER B 1 49 ? -2.859 -0.495 15.742 1 87.44 49 SER B N 1
ATOM 1642 C CA . SER B 1 49 ? -1.841 -1.201 14.969 1 87.44 49 SER B CA 1
ATOM 1643 C C . SER B 1 49 ? -0.437 -0.831 15.438 1 87.44 49 SER B C 1
ATOM 1645 O O . SER B 1 49 ? -0.159 0.337 15.719 1 87.44 49 SER B O 1
ATOM 1647 N N . ASP B 1 50 ? 0.451 -1.775 15.477 1 80.06 50 ASP B N 1
ATOM 1648 C CA . ASP B 1 50 ? 1.835 -1.472 15.828 1 80.06 50 ASP B CA 1
ATOM 1649 C C . ASP B 1 50 ? 2.787 -1.883 14.703 1 80.06 50 ASP B C 1
ATOM 1651 O O . ASP B 1 50 ? 4.008 -1.869 14.883 1 80.06 50 ASP B O 1
ATOM 1655 N N . GLN B 1 51 ? 2.176 -2.184 13.508 1 86.38 51 GLN B N 1
ATOM 1656 C CA . GLN B 1 51 ? 3.113 -2.777 12.562 1 86.38 51 GLN B CA 1
ATOM 1657 C C . GLN B 1 51 ? 2.998 -2.117 11.188 1 86.38 51 GLN B C 1
ATOM 1659 O O . GLN B 1 51 ? 4.004 -1.912 10.508 1 86.38 51 GLN B O 1
ATOM 1664 N N . TYR B 1 52 ? 1.687 -1.762 10.773 1 94.5 52 TYR B N 1
ATOM 1665 C CA . TYR B 1 52 ? 1.644 -1.42 9.352 1 94.5 52 TYR B CA 1
ATOM 1666 C C . TYR B 1 52 ? 1.157 0.01 9.156 1 94.5 52 TYR B C 1
ATOM 1668 O O . TYR B 1 52 ? 1.248 0.553 8.047 1 94.5 52 TYR B O 1
ATOM 1676 N N . LEU B 1 53 ? 0.625 0.625 10.219 1 97.38 53 LEU B N 1
ATOM 1677 C CA . LEU B 1 53 ? 0.058 1.966 10.117 1 97.38 53 LEU B CA 1
ATOM 1678 C C . LEU B 1 53 ? 0.698 2.9 11.141 1 97.38 53 LEU B C 1
ATOM 1680 O O . LEU B 1 53 ? 0.799 2.561 12.32 1 97.38 53 LEU B O 1
ATOM 1684 N N . SER B 1 54 ? 1.163 4.055 10.609 1 97.31 54 SER B N 1
ATOM 1685 C CA . SER B 1 54 ? 1.752 5.059 11.484 1 97.31 54 SER B CA 1
ATOM 1686 C C . SER B 1 54 ? 1.192 6.449 11.195 1 97.31 54 SER B C 1
ATOM 1688 O O . SER B 1 54 ? 0.808 6.742 10.062 1 97.31 54 SER B O 1
ATOM 1690 N N . GLY B 1 55 ? 1.098 7.203 12.188 1 98.06 55 GLY B N 1
ATOM 1691 C CA . GLY B 1 55 ? 0.775 8.617 12.086 1 98.06 55 GLY B CA 1
ATOM 1692 C C . GLY B 1 55 ? 1.839 9.516 12.695 1 98.06 55 GLY B C 1
ATOM 1693 O O . GLY B 1 55 ? 2.494 9.141 13.664 1 98.06 55 GLY B O 1
ATOM 1694 N N . TYR B 1 56 ? 1.957 10.664 12.141 1 98.44 56 TYR B N 1
ATOM 1695 C CA . TYR B 1 56 ? 2.93 11.641 12.617 1 98.44 56 TYR B CA 1
ATOM 1696 C C . TYR B 1 56 ? 2.291 13.016 12.773 1 98.44 56 TYR B C 1
ATOM 1698 O O . TYR B 1 56 ? 1.421 13.391 11.984 1 98.44 56 TYR B O 1
ATOM 1706 N N . ILE B 1 57 ? 2.762 13.719 13.781 1 98.5 57 ILE B N 1
ATOM 1707 C CA . ILE B 1 57 ? 2.354 15.102 14.031 1 98.5 57 ILE B CA 1
ATOM 1708 C C . ILE B 1 57 ? 3.531 16.031 13.773 1 98.5 57 ILE B C 1
ATOM 1710 O O . ILE B 1 57 ? 4.664 15.75 14.164 1 98.5 57 ILE B O 1
ATOM 1714 N N . PHE B 1 58 ? 3.236 17.062 13 1 98.25 58 PHE B N 1
ATOM 1715 C CA . PHE B 1 58 ? 4.176 18.172 12.82 1 98.25 58 PHE B CA 1
ATOM 1716 C C . PHE B 1 58 ? 3.957 19.234 13.883 1 98.25 58 PHE B C 1
ATOM 1718 O O . PHE B 1 58 ? 2.914 19.891 13.906 1 98.25 58 PHE B O 1
ATOM 1725 N N . GLN B 1 59 ? 4.941 19.391 14.664 1 96.44 59 GLN B N 1
ATOM 1726 C CA . GLN B 1 59 ? 4.84 20.359 15.75 1 96.44 59 GLN B CA 1
ATOM 1727 C C . GLN B 1 59 ? 5.738 21.562 15.492 1 96.44 59 GLN B C 1
ATOM 1729 O O . GLN B 1 59 ? 6.945 21.406 15.289 1 96.44 59 GLN B O 1
ATOM 1734 N N . CYS B 1 60 ? 5.137 22.719 15.453 1 94.44 60 CYS B N 1
ATOM 1735 C CA . CYS B 1 60 ? 5.855 23.984 15.422 1 94.44 60 CYS B CA 1
ATOM 1736 C C . CYS B 1 60 ? 5.672 24.75 16.719 1 94.44 60 CYS B C 1
ATOM 1738 O O . CYS B 1 60 ? 4.629 25.375 16.953 1 94.44 60 CYS B O 1
ATOM 1740 N N . ASP B 1 61 ? 6.758 24.688 17.531 1 92.44 61 ASP B N 1
ATOM 1741 C CA . ASP B 1 61 ? 6.641 25.203 18.891 1 92.44 61 ASP B CA 1
ATOM 1742 C C . ASP B 1 61 ? 5.477 24.547 19.625 1 92.44 61 ASP B C 1
ATOM 1744 O O . ASP B 1 61 ? 5.418 23.328 19.734 1 92.44 61 ASP B O 1
ATOM 1748 N N . ASP B 1 62 ? 4.465 25.219 20.047 1 90.44 62 ASP B N 1
ATOM 1749 C CA . ASP B 1 62 ? 3.375 24.641 20.828 1 90.44 62 ASP B CA 1
ATOM 1750 C C . ASP B 1 62 ? 2.148 24.391 19.953 1 90.44 62 ASP B C 1
ATOM 1752 O O . ASP B 1 62 ? 1.079 24.031 20.469 1 90.44 62 ASP B O 1
ATOM 1756 N N . ALA B 1 63 ? 2.373 24.562 18.672 1 94.38 63 ALA B N 1
ATOM 1757 C CA . ALA B 1 63 ? 1.231 24.438 17.766 1 94.38 63 ALA B CA 1
ATOM 1758 C C . ALA B 1 63 ? 1.401 23.234 16.844 1 94.38 63 ALA B C 1
ATOM 1760 O O . ALA B 1 63 ? 2.523 22.891 16.469 1 94.38 63 ALA B O 1
ATOM 1761 N N . VAL B 1 64 ? 0.254 22.641 16.547 1 96.81 64 VAL B N 1
ATOM 1762 C CA . VAL B 1 64 ? 0.242 21.562 15.562 1 96.81 64 VAL B CA 1
ATOM 1763 C C . VAL B 1 64 ? 0.121 22.141 14.148 1 96.81 64 VAL B C 1
ATOM 1765 O O . VAL B 1 64 ? -0.842 22.844 13.844 1 96.81 64 VAL B O 1
ATOM 1768 N N . ALA B 1 65 ? 1.074 21.812 13.305 1 97.31 65 ALA B N 1
ATOM 1769 C CA . ALA B 1 65 ? 1.185 22.453 12 1 97.31 65 ALA B CA 1
ATOM 1770 C C . ALA B 1 65 ? 0.731 21.5 10.891 1 97.31 65 ALA B C 1
ATOM 1772 O O . ALA B 1 65 ? 0.498 21.938 9.758 1 97.31 65 ALA B O 1
ATOM 1773 N N . GLY B 1 66 ? 0.603 20.219 11.164 1 97.81 66 GLY B N 1
ATOM 1774 C CA . GLY B 1 66 ? 0.236 19.25 10.141 1 97.81 66 GLY B CA 1
ATOM 1775 C C . GLY B 1 66 ? 0.29 17.828 10.633 1 97.81 66 GLY B C 1
ATOM 1776 O O . GLY B 1 66 ? 0.52 17.578 11.82 1 97.81 66 GLY B O 1
ATOM 1777 N N . PHE B 1 67 ? 0.035 16.875 9.711 1 98.44 67 PHE B N 1
ATOM 1778 C CA . PHE B 1 67 ? 0.124 15.453 10.031 1 98.44 67 PHE B CA 1
ATOM 1779 C C . PHE B 1 67 ? 0.449 14.633 8.789 1 98.44 67 PHE B C 1
ATOM 1781 O O . PHE B 1 67 ? 0.37 15.141 7.668 1 98.44 67 PHE B O 1
ATOM 1788 N N . SER B 1 68 ? 0.876 13.453 9.008 1 98.44 68 SER B N 1
ATOM 1789 C CA . SER B 1 68 ? 1.037 12.453 7.957 1 98.44 68 SER B CA 1
ATOM 1790 C C . SER B 1 68 ? 0.608 11.078 8.438 1 98.44 68 SER B C 1
ATOM 1792 O O . SER B 1 68 ? 0.733 10.758 9.625 1 98.44 68 SER B O 1
ATOM 1794 N N . VAL B 1 69 ? 0.036 10.352 7.574 1 98.38 69 VAL B N 1
ATOM 1795 C CA . VAL B 1 69 ? -0.265 8.945 7.785 1 98.38 69 VAL B CA 1
ATOM 1796 C C . VAL B 1 69 ? 0.525 8.094 6.789 1 98.38 69 VAL B C 1
ATOM 1798 O O . VAL B 1 69 ? 0.573 8.406 5.598 1 98.38 69 VAL B O 1
ATOM 1801 N N . THR B 1 70 ? 1.195 7.051 7.289 1 98.44 70 THR B N 1
ATOM 1802 C CA . THR B 1 70 ? 1.989 6.195 6.414 1 98.44 70 THR B CA 1
ATOM 1803 C C . THR B 1 70 ? 1.647 4.723 6.641 1 98.44 70 THR B C 1
ATOM 1805 O O . THR B 1 70 ? 1.275 4.332 7.75 1 98.44 70 THR B O 1
ATOM 1808 N N . ASN B 1 71 ? 1.697 3.938 5.57 1 98.38 71 ASN B N 1
ATOM 1809 C CA . ASN B 1 71 ? 1.545 2.486 5.613 1 98.38 71 ASN B CA 1
ATOM 1810 C C . ASN B 1 71 ? 2.869 1.776 5.352 1 98.38 71 ASN B C 1
ATOM 1812 O O . ASN B 1 71 ? 3.732 2.301 4.645 1 98.38 71 ASN B O 1
ATOM 1816 N N . ARG B 1 72 ? 3.018 0.631 5.973 1 96.88 72 ARG B N 1
ATOM 1817 C CA . ARG B 1 72 ? 4.125 -0.281 5.703 1 96.88 72 ARG B CA 1
ATOM 1818 C C . ARG B 1 72 ? 3.674 -1.438 4.816 1 96.88 72 ARG B C 1
ATOM 1820 O O . ARG B 1 72 ? 2.637 -2.057 5.07 1 96.88 72 ARG B O 1
ATOM 1827 N N . MET B 1 73 ? 4.434 -1.689 3.775 1 97.12 73 MET B N 1
ATOM 1828 C CA . MET B 1 73 ? 4.18 -2.789 2.85 1 97.12 73 MET B CA 1
ATOM 1829 C C . MET B 1 73 ? 5.477 -3.512 2.494 1 97.12 73 MET B C 1
ATOM 1831 O O . MET B 1 73 ? 6.559 -2.934 2.592 1 97.12 73 MET B O 1
ATOM 1835 N N . MET B 1 74 ? 5.316 -4.773 2.154 1 97.69 74 MET B N 1
ATOM 1836 C CA . MET B 1 74 ? 6.434 -5.488 1.548 1 97.69 74 MET B CA 1
ATOM 1837 C C . MET B 1 74 ? 6.371 -5.41 0.026 1 97.69 74 MET B C 1
ATOM 1839 O O . MET B 1 74 ? 5.355 -5.77 -0.575 1 97.69 74 MET B O 1
ATOM 1843 N N . GLN B 1 75 ? 7.379 -4.91 -0.541 1 96.94 75 GLN B N 1
ATOM 1844 C CA . GLN B 1 75 ? 7.488 -4.883 -1.995 1 96.94 75 GLN B CA 1
ATOM 1845 C C . GLN B 1 75 ? 8.445 -5.961 -2.498 1 96.94 75 GLN B C 1
ATOM 1847 O O . GLN B 1 75 ? 9.664 -5.816 -2.4 1 96.94 75 GLN B O 1
ATOM 1852 N N . HIS B 1 76 ? 7.867 -6.902 -3.066 1 96.5 76 HIS B N 1
ATOM 1853 C CA . HIS B 1 76 ? 8.641 -8.055 -3.529 1 96.5 76 HIS B CA 1
ATOM 1854 C C . HIS B 1 76 ? 9.695 -7.633 -4.543 1 96.5 76 HIS B C 1
ATOM 1856 O O . HIS B 1 76 ? 10.867 -7.988 -4.402 1 96.5 76 HIS B O 1
ATOM 1862 N N . GLU B 1 77 ? 9.383 -6.801 -5.457 1 93.38 77 GLU B N 1
ATOM 1863 C CA . GLU B 1 77 ? 10.266 -6.367 -6.531 1 93.38 77 GLU B CA 1
ATOM 1864 C C . GLU B 1 77 ? 11.422 -5.527 -5.988 1 93.38 77 GLU B C 1
ATOM 1866 O O . GLU B 1 77 ? 12.516 -5.531 -6.555 1 93.38 77 GLU B O 1
ATOM 1871 N N . ALA B 1 78 ? 11.18 -4.824 -4.848 1 94.44 78 ALA B N 1
ATOM 1872 C CA . ALA B 1 78 ? 12.203 -3.967 -4.262 1 94.44 78 ALA B CA 1
ATOM 1873 C C . ALA B 1 78 ? 13.023 -4.727 -3.225 1 94.44 78 ALA B C 1
ATOM 1875 O O . ALA B 1 78 ? 14.047 -4.223 -2.74 1 94.44 78 ALA B O 1
ATOM 1876 N N . GLY B 1 79 ? 12.5 -5.898 -2.873 1 95.38 79 GLY B N 1
ATOM 1877 C CA . GLY B 1 79 ? 13.227 -6.766 -1.966 1 95.38 79 GLY B CA 1
ATOM 1878 C C . GLY B 1 79 ? 13.18 -6.301 -0.523 1 95.38 79 GLY B C 1
ATOM 1879 O O . GLY B 1 79 ? 14.086 -6.59 0.259 1 95.38 79 GLY B O 1
ATOM 1880 N N . GLY B 1 80 ? 12.156 -5.555 -0.158 1 96.88 80 GLY B N 1
ATOM 1881 C CA . GLY B 1 80 ? 12.102 -5.07 1.213 1 96.88 80 GLY B CA 1
ATOM 1882 C C . GLY B 1 80 ? 10.852 -4.262 1.507 1 96.88 80 GLY B C 1
ATOM 1883 O O . GLY B 1 80 ? 9.914 -4.242 0.706 1 96.88 80 GLY B O 1
ATOM 1884 N N . VAL B 1 81 ? 10.898 -3.639 2.652 1 96.75 81 VAL B N 1
ATOM 1885 C CA . VAL B 1 81 ? 9.758 -2.854 3.121 1 96.75 81 VAL B CA 1
ATOM 1886 C C . VAL B 1 81 ? 9.688 -1.537 2.352 1 96.75 81 VAL B C 1
ATOM 1888 O O . VAL B 1 81 ? 10.711 -0.877 2.143 1 96.75 81 VAL B O 1
ATOM 1891 N N . MET B 1 82 ? 8.555 -1.232 1.881 1 97.69 82 MET B N 1
ATOM 1892 C CA . MET B 1 82 ? 8.203 0.058 1.299 1 97.69 82 MET B CA 1
ATOM 1893 C C . MET B 1 82 ? 7.223 0.81 2.195 1 97.69 82 MET B C 1
ATOM 1895 O O . MET B 1 82 ? 6.293 0.215 2.744 1 97.69 82 MET B O 1
ATOM 1899 N N . VAL B 1 83 ? 7.504 2.039 2.412 1 98.19 83 VAL B N 1
ATOM 1900 C CA . VAL B 1 83 ? 6.594 2.883 3.18 1 98.19 83 VAL B CA 1
ATOM 1901 C C . VAL B 1 83 ? 5.805 3.783 2.234 1 98.19 83 VAL B C 1
ATOM 1903 O O . VAL B 1 83 ? 6.387 4.5 1.418 1 98.19 83 VAL B O 1
ATOM 1906 N N . TRP B 1 84 ? 4.523 3.678 2.359 1 98.38 84 TRP B N 1
ATOM 1907 C CA . TRP B 1 84 ? 3.59 4.473 1.563 1 98.38 84 TRP B CA 1
ATOM 1908 C C . TRP B 1 84 ? 3.113 5.691 2.342 1 98.38 84 TRP B C 1
ATOM 1910 O O . TRP B 1 84 ? 2.467 5.559 3.383 1 98.38 84 TRP B O 1
ATOM 1920 N N . VAL B 1 85 ? 3.457 6.855 1.855 1 98.19 85 VAL B N 1
ATOM 1921 C CA . VAL B 1 85 ? 2.928 8.078 2.447 1 98.19 85 VAL B CA 1
ATOM 1922 C C . VAL B 1 85 ? 1.49 8.297 1.981 1 98.19 85 VAL B C 1
ATOM 1924 O O . VAL B 1 85 ? 1.258 8.766 0.863 1 98.19 85 VAL B O 1
ATOM 1927 N N . GLU B 1 86 ? 0.553 8.039 2.85 1 96.69 86 GLU B N 1
ATOM 1928 C CA . GLU B 1 86 ? -0.876 8.055 2.553 1 96.69 86 GLU B CA 1
ATOM 1929 C C . GLU B 1 86 ? -1.434 9.477 2.594 1 96.69 86 GLU B C 1
ATOM 1931 O O . GLU B 1 86 ? -2.148 9.898 1.682 1 96.69 86 GLU B O 1
ATOM 1936 N N . ASP B 1 87 ? -1.177 10.141 3.617 1 96 87 ASP B N 1
ATOM 1937 C CA . ASP B 1 87 ? -1.595 11.523 3.82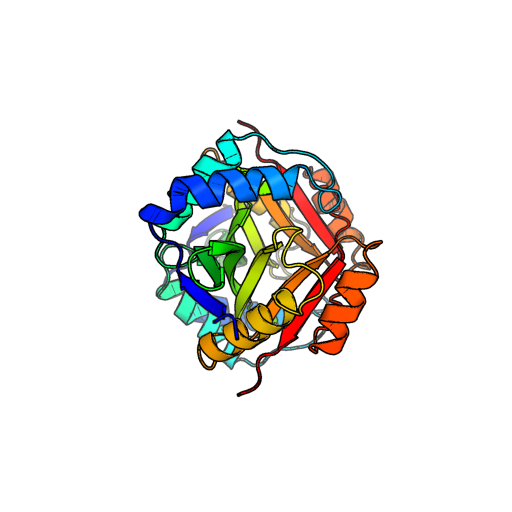2 1 96 87 ASP B CA 1
ATOM 1938 C C . ASP B 1 87 ? -0.402 12.414 4.176 1 96 87 ASP B C 1
ATOM 1940 O O . ASP B 1 87 ? 0.486 12 4.922 1 96 87 ASP B O 1
ATOM 1944 N N . LEU B 1 88 ? -0.415 13.547 3.674 1 95.75 88 LEU B N 1
ATOM 1945 C CA . LEU B 1 88 ? 0.512 14.617 4.02 1 95.75 88 LEU B CA 1
ATOM 1946 C C . LEU B 1 88 ? -0.186 15.969 3.979 1 95.75 88 LEU B C 1
ATOM 1948 O O . LEU B 1 88 ? -0.521 16.469 2.9 1 95.75 88 LEU B O 1
ATOM 1952 N N . TYR B 1 89 ? -0.395 16.469 5.172 1 95.69 89 TYR B N 1
ATOM 1953 C CA . TYR B 1 89 ? -1.161 17.719 5.281 1 95.69 89 TYR B CA 1
ATOM 1954 C C . TYR B 1 89 ? -0.415 18.734 6.125 1 95.69 89 TYR B C 1
ATOM 1956 O O . TYR B 1 89 ? 0.123 18.406 7.184 1 95.69 89 TYR B O 1
ATOM 1964 N N . ILE B 1 90 ? -0.392 19.891 5.617 1 95.5 90 ILE B N 1
ATOM 1965 C CA . ILE B 1 90 ? 0.148 21.047 6.324 1 95.5 90 ILE B CA 1
ATOM 1966 C C . ILE B 1 90 ? -0.913 22.141 6.406 1 95.5 90 ILE B C 1
ATOM 1968 O O . ILE B 1 90 ? -1.53 22.5 5.398 1 95.5 90 ILE B O 1
ATOM 1972 N N . ARG B 1 91 ? -1.146 22.688 7.586 1 95.25 91 ARG B N 1
ATOM 1973 C CA . ARG B 1 91 ? -2.096 23.781 7.762 1 95.25 91 ARG B CA 1
ATOM 1974 C C . ARG B 1 91 ? -1.712 24.969 6.902 1 95.25 91 ARG B C 1
ATOM 1976 O O . ARG B 1 91 ? -0.528 25.281 6.75 1 95.25 91 ARG B O 1
ATOM 1983 N N . PRO B 1 92 ? -2.688 25.703 6.469 1 93.38 92 PRO B N 1
ATOM 1984 C CA . PRO B 1 92 ? -2.439 26.812 5.555 1 93.38 92 PRO B CA 1
ATOM 1985 C C . PRO B 1 92 ? -1.432 27.828 6.109 1 93.38 92 PRO B C 1
ATOM 1987 O O . PRO B 1 92 ? -0.558 28.297 5.375 1 93.38 92 PRO B O 1
ATOM 1990 N N . ALA B 1 93 ? -1.462 28.109 7.332 1 93.38 93 ALA B N 1
ATOM 1991 C CA . ALA B 1 93 ? -0.608 29.109 7.965 1 93.38 93 ALA B CA 1
ATOM 1992 C C . ALA B 1 93 ? 0.859 28.688 7.91 1 93.38 93 ALA B C 1
ATOM 1994 O O . ALA B 1 93 ? 1.753 29.516 8.086 1 93.38 93 ALA B O 1
ATOM 1995 N N . TYR B 1 94 ? 1.1 27.422 7.629 1 93.75 94 TYR B N 1
ATOM 1996 C CA . TYR B 1 94 ? 2.465 26.922 7.688 1 93.75 94 TYR B CA 1
ATOM 1997 C C . TYR B 1 94 ? 2.936 26.453 6.312 1 93.75 94 TYR B C 1
ATOM 1999 O O . TYR B 1 94 ? 4.012 25.875 6.184 1 93.75 94 TYR B O 1
ATOM 2007 N N . ARG B 1 95 ? 2.221 26.703 5.301 1 90.69 95 ARG B N 1
ATOM 2008 C CA . ARG B 1 95 ? 2.57 26.297 3.947 1 90.69 95 ARG B CA 1
ATOM 2009 C C . ARG B 1 95 ? 3.613 27.219 3.342 1 90.69 95 ARG B C 1
ATOM 2011 O O . ARG B 1 95 ? 3.793 28.359 3.811 1 90.69 95 ARG B O 1
ATOM 2018 N N . GLY B 1 96 ? 4.316 26.641 2.385 1 89 96 GLY B N 1
ATOM 2019 C CA . GLY B 1 96 ? 5.324 27.438 1.707 1 89 96 GLY B CA 1
ATOM 2020 C C . GLY B 1 96 ? 6.602 27.594 2.51 1 89 96 GLY B C 1
ATOM 2021 O O . GLY B 1 96 ? 7.461 28.406 2.172 1 89 96 GLY B O 1
ATOM 2022 N N . GLN B 1 97 ? 6.695 26.844 3.553 1 90.75 97 GLN B N 1
ATOM 2023 C CA . GLN B 1 97 ? 7.852 26.953 4.434 1 90.75 97 GLN B CA 1
ATOM 2024 C C . GLN B 1 97 ? 8.703 25.688 4.359 1 90.75 97 GLN B C 1
ATOM 2026 O O . GLN B 1 97 ? 9.625 25.5 5.16 1 90.75 97 GLN B O 1
ATOM 2031 N N . GLY B 1 98 ? 8.367 24.812 3.496 1 92.06 98 GLY B N 1
ATOM 2032 C CA . GLY B 1 98 ? 9.18 23.625 3.258 1 92.06 98 GLY B CA 1
ATOM 2033 C C . GLY B 1 98 ? 8.906 22.516 4.246 1 92.06 98 GLY B C 1
ATOM 2034 O O . GLY B 1 98 ? 9.703 21.578 4.383 1 92.06 98 GLY B O 1
ATOM 2035 N N . LEU B 1 99 ? 7.832 22.562 4.969 1 93.88 99 LEU B N 1
ATOM 2036 C CA . LEU B 1 99 ? 7.535 21.594 6.012 1 93.88 99 LEU B CA 1
ATOM 2037 C C . LEU B 1 99 ? 7.352 20.203 5.418 1 93.88 99 LEU B C 1
ATOM 2039 O O . LEU B 1 99 ? 7.816 19.203 5.988 1 93.88 99 LEU B O 1
ATOM 2043 N N . GLY B 1 100 ? 6.672 20.125 4.309 1 94.81 100 GLY B N 1
ATOM 2044 C CA . GLY B 1 100 ? 6.488 18.828 3.656 1 94.81 100 GLY B CA 1
ATOM 2045 C C . GLY B 1 100 ? 7.797 18.172 3.258 1 94.81 100 GLY B C 1
ATOM 2046 O O . GLY B 1 100 ? 8.008 16.984 3.521 1 94.81 100 GLY B O 1
ATOM 2047 N N . SER B 1 101 ? 8.648 19.016 2.676 1 96 101 SER B N 1
ATOM 2048 C CA . SER B 1 101 ? 9.961 18.516 2.273 1 96 101 SER B CA 1
ATOM 2049 C C . SER B 1 101 ? 10.781 18.078 3.48 1 96 101 SER B C 1
ATOM 2051 O O . SER B 1 101 ? 11.414 17.016 3.447 1 96 101 SER B O 1
ATOM 2053 N N . ARG B 1 102 ? 10.758 18.812 4.473 1 96.62 102 ARG B N 1
ATOM 2054 C CA . ARG B 1 102 ? 11.508 18.5 5.684 1 96.62 102 ARG B CA 1
ATOM 2055 C C . ARG B 1 102 ? 10.992 17.219 6.328 1 96.62 102 ARG B C 1
ATOM 2057 O O . ARG B 1 102 ? 11.766 16.422 6.852 1 96.62 102 ARG B O 1
ATOM 2064 N N . PHE B 1 103 ? 9.719 17.062 6.324 1 97.75 103 PHE B N 1
ATOM 2065 C CA . PHE B 1 103 ? 9.148 15.836 6.879 1 97.75 103 PHE B CA 1
ATOM 2066 C C . PHE B 1 103 ? 9.602 14.617 6.086 1 97.75 103 PHE B C 1
ATOM 2068 O O . PHE B 1 103 ? 10.031 13.617 6.664 1 97.75 103 PHE B O 1
ATOM 2075 N N . LEU B 1 104 ? 9.492 14.68 4.77 1 97.94 104 LEU B N 1
ATOM 2076 C CA . LEU B 1 104 ? 9.867 13.555 3.922 1 97.94 104 LEU B CA 1
ATOM 2077 C C . LEU B 1 104 ? 11.344 13.203 4.113 1 97.94 104 LEU B C 1
ATOM 2079 O O . LEU B 1 104 ? 11.711 12.031 4.137 1 97.94 104 LEU B O 1
ATOM 2083 N N . GLN B 1 105 ? 12.188 14.188 4.277 1 97.06 105 GLN B N 1
ATOM 2084 C CA . GLN B 1 105 ? 13.602 13.945 4.543 1 97.06 105 GLN B CA 1
ATOM 2085 C C . GLN B 1 105 ? 13.805 13.32 5.918 1 97.06 105 GLN B C 1
ATOM 2087 O O . GLN B 1 105 ? 14.609 12.398 6.074 1 97.06 105 GLN B O 1
ATOM 2092 N N . TRP B 1 106 ? 13.117 13.859 6.883 1 97.88 106 TRP B N 1
ATOM 2093 C CA . TRP B 1 106 ? 13.156 13.297 8.227 1 97.88 106 TRP B CA 1
ATOM 2094 C C . TRP B 1 106 ? 12.695 11.844 8.219 1 97.88 106 TRP B C 1
ATOM 2096 O O . TRP B 1 106 ? 13.328 10.984 8.836 1 97.88 106 TRP B O 1
ATOM 2106 N N . LEU B 1 107 ? 11.609 11.555 7.527 1 97.94 107 LEU B N 1
ATOM 2107 C CA . LEU B 1 107 ? 11.062 10.203 7.418 1 97.94 107 LEU B CA 1
ATOM 2108 C C . LEU B 1 107 ? 12.094 9.258 6.809 1 97.94 107 LEU B C 1
ATOM 2110 O O . LEU B 1 107 ? 12.281 8.141 7.297 1 97.94 107 LEU B O 1
ATOM 2114 N N . GLU B 1 108 ? 12.727 9.703 5.785 1 97.25 108 GLU B N 1
ATOM 2115 C CA . GLU B 1 108 ? 13.773 8.914 5.148 1 97.25 108 GLU B CA 1
ATOM 2116 C C . GLU B 1 108 ? 14.867 8.531 6.148 1 97.25 108 GLU B C 1
ATOM 2118 O O . GLU B 1 108 ? 15.32 7.391 6.176 1 97.25 108 GLU B O 1
ATOM 2123 N N . GLU B 1 109 ? 15.25 9.469 6.902 1 96.69 109 GLU B N 1
ATOM 2124 C CA . GLU B 1 109 ? 16.281 9.227 7.902 1 96.69 109 GLU B CA 1
ATOM 2125 C C . GLU B 1 109 ? 15.82 8.219 8.953 1 96.69 109 GLU B C 1
ATOM 2127 O O . GLU B 1 109 ? 16.578 7.336 9.359 1 96.69 109 GLU B O 1
ATOM 2132 N N . GLN B 1 110 ? 14.586 8.359 9.328 1 96.62 110 GLN B N 1
ATOM 2133 C CA . GLN B 1 110 ? 14.023 7.445 10.32 1 96.62 110 GLN B CA 1
ATOM 2134 C C . GLN B 1 110 ? 13.961 6.016 9.789 1 96.62 110 GLN B C 1
ATOM 2136 O O . GLN B 1 110 ? 14.008 5.059 10.562 1 96.62 110 GLN B O 1
ATOM 2141 N N . LEU B 1 111 ? 13.844 5.879 8.508 1 96.19 111 LEU B N 1
ATOM 2142 C CA . LEU B 1 111 ? 13.57 4.582 7.895 1 96.19 111 LEU B CA 1
ATOM 2143 C C . LEU B 1 111 ? 14.867 3.936 7.402 1 96.19 111 LEU B C 1
ATOM 2145 O O . LEU B 1 111 ? 14.836 2.844 6.828 1 96.19 111 LEU B O 1
ATOM 2149 N N . ARG B 1 112 ? 15.922 4.617 7.578 1 94.25 112 ARG B N 1
ATOM 2150 C CA . ARG B 1 112 ? 17.203 4.086 7.137 1 94.25 112 ARG B CA 1
ATOM 2151 C C . ARG B 1 112 ? 17.453 2.697 7.711 1 94.25 112 ARG B C 1
ATOM 2153 O O . ARG B 1 112 ? 17.328 2.49 8.922 1 94.25 112 ARG B O 1
ATOM 2160 N N . GLY B 1 113 ? 17.703 1.717 6.797 1 94.12 113 GLY B N 1
ATOM 2161 C CA . GLY B 1 113 ? 17.969 0.351 7.223 1 94.12 113 GLY B CA 1
ATOM 2162 C C . GLY B 1 113 ? 16.703 -0.457 7.449 1 94.12 113 GLY B C 1
ATOM 2163 O O . GLY B 1 113 ? 16.75 -1.686 7.543 1 94.12 113 GLY B O 1
ATOM 2164 N N . ASP B 1 114 ? 15.578 0.266 7.477 1 94.94 114 ASP B N 1
ATOM 2165 C CA . ASP B 1 114 ? 14.328 -0.408 7.816 1 94.94 114 ASP B CA 1
ATOM 2166 C C . ASP B 1 114 ? 13.406 -0.49 6.605 1 94.94 114 ASP B C 1
ATOM 2168 O O . ASP B 1 114 ? 12.484 -1.307 6.574 1 94.94 114 ASP B O 1
ATOM 2172 N N . ALA B 1 115 ? 13.656 0.396 5.699 1 96.94 115 ALA B N 1
ATOM 2173 C CA . ALA B 1 115 ? 12.883 0.413 4.461 1 96.94 115 ALA B CA 1
ATOM 2174 C C . ALA B 1 115 ? 13.789 0.623 3.252 1 96.94 115 ALA B C 1
ATOM 2176 O O . ALA B 1 115 ? 14.867 1.219 3.371 1 96.94 115 ALA B O 1
ATOM 2177 N N . VAL B 1 116 ? 13.297 0.176 2.139 1 97.56 116 VAL B N 1
ATOM 2178 C CA . VAL B 1 116 ? 14.133 0.274 0.948 1 97.56 116 VAL B CA 1
ATOM 2179 C C . VAL B 1 116 ? 13.531 1.281 -0.028 1 97.56 116 VAL B C 1
ATOM 2181 O O . VAL B 1 116 ? 14.156 1.639 -1.029 1 97.56 116 VAL B O 1
ATOM 2184 N N . MET B 1 117 ? 12.297 1.736 0.313 1 97.88 117 MET B N 1
ATOM 2185 C CA . MET B 1 117 ? 11.609 2.574 -0.666 1 97.88 117 MET B CA 1
ATOM 2186 C C . MET B 1 117 ? 10.516 3.404 -0 1 97.88 117 MET B C 1
ATOM 2188 O O . MET B 1 117 ? 9.875 2.949 0.948 1 97.88 117 MET B O 1
ATOM 2192 N N . LEU B 1 118 ? 10.367 4.605 -0.462 1 98.44 118 LEU B N 1
ATOM 2193 C CA . LEU B 1 118 ? 9.188 5.418 -0.188 1 98.44 118 LEU B CA 1
ATOM 2194 C C . LEU B 1 118 ? 8.297 5.512 -1.418 1 98.44 118 LEU B C 1
ATOM 2196 O O . LEU B 1 118 ? 8.789 5.586 -2.547 1 98.44 118 LEU B O 1
ATOM 2200 N N . ARG B 1 119 ? 7.02 5.512 -1.205 1 98.25 119 ARG B N 1
ATOM 2201 C CA . ARG B 1 119 ? 6.035 5.633 -2.277 1 98.25 119 ARG B CA 1
ATOM 2202 C C . ARG B 1 119 ? 4.922 6.605 -1.894 1 98.25 119 ARG B C 1
ATOM 2204 O O . ARG B 1 119 ? 4.559 6.703 -0.721 1 98.25 119 ARG B O 1
ATOM 2211 N N . LEU B 1 120 ? 4.461 7.359 -2.812 1 97.62 120 LEU B N 1
ATOM 2212 C CA . LEU B 1 120 ? 3.326 8.25 -2.605 1 97.62 120 LEU B CA 1
ATOM 2213 C C . LEU B 1 120 ? 2.535 8.43 -3.898 1 97.62 120 LEU B C 1
ATOM 2215 O O . LEU B 1 120 ? 2.932 7.922 -4.949 1 97.62 120 LEU B O 1
ATOM 2219 N N . GLU B 1 121 ? 1.411 9.086 -3.797 1 95.75 121 GLU B N 1
ATOM 2220 C CA . GLU B 1 121 ? 0.539 9.352 -4.938 1 95.75 121 GLU B CA 1
ATOM 2221 C C . GLU B 1 121 ? 0.153 10.828 -4.996 1 95.75 121 GLU B C 1
ATOM 2223 O O . GLU B 1 121 ? 0.079 11.5 -3.965 1 95.75 121 GLU B O 1
ATOM 2228 N N . THR B 1 122 ? -0.05 11.312 -6.168 1 92.81 122 THR B N 1
ATOM 2229 C CA . THR B 1 122 ? -0.549 12.664 -6.391 1 92.81 122 THR B CA 1
ATOM 2230 C C . THR B 1 122 ? -1.524 12.688 -7.562 1 92.81 122 THR B C 1
ATOM 2232 O O . THR B 1 122 ? -1.492 11.812 -8.43 1 92.81 122 THR B O 1
ATOM 2235 N N . GLU B 1 123 ? -2.365 13.656 -7.547 1 89.62 123 GLU B N 1
ATOM 2236 C CA . GLU B 1 123 ? -3.193 13.859 -8.734 1 89.62 123 GLU B CA 1
ATOM 2237 C C . GLU B 1 123 ? -2.34 14.203 -9.953 1 89.62 123 GLU B C 1
ATOM 2239 O O . GLU B 1 123 ? -1.371 14.961 -9.844 1 89.62 123 GLU B O 1
ATOM 2244 N N . PRO B 1 124 ? -2.77 13.711 -11.102 1 89.62 124 PRO B N 1
ATOM 2245 C CA . PRO B 1 124 ? -1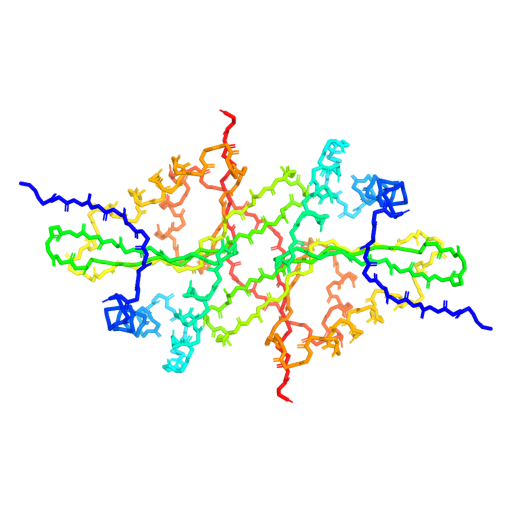.972 13.969 -12.305 1 89.62 124 PRO B CA 1
ATOM 2246 C C . PRO B 1 124 ? -1.818 15.461 -12.602 1 89.62 124 PRO B C 1
ATOM 2248 O O . PRO B 1 124 ? -0.813 15.875 -13.188 1 89.62 124 PRO B O 1
ATOM 2251 N N . GLU B 1 125 ? -2.721 16.266 -12.156 1 89.94 125 GLU B N 1
ATOM 2252 C CA . GLU B 1 125 ? -2.727 17.688 -12.484 1 89.94 125 GLU B CA 1
ATOM 2253 C C . GLU B 1 125 ? -1.965 18.5 -11.438 1 89.94 125 GLU B C 1
ATOM 2255 O O . GLU B 1 125 ? -1.775 19.703 -11.602 1 89.94 125 GLU B O 1
ATOM 2260 N N . ASN B 1 126 ? -1.592 17.812 -10.422 1 89.38 126 ASN B N 1
ATOM 2261 C CA . ASN B 1 126 ? -0.893 18.516 -9.352 1 89.38 126 ASN B CA 1
ATOM 2262 C C . ASN B 1 126 ? 0.593 18.688 -9.664 1 89.38 126 ASN B C 1
ATOM 2264 O O . ASN B 1 126 ? 1.439 18.094 -8.992 1 89.38 126 ASN B O 1
ATOM 2268 N N . GLU B 1 127 ? 0.921 19.547 -10.492 1 90.88 127 GLU B N 1
ATOM 2269 C CA . GLU B 1 127 ? 2.279 19.734 -10.992 1 90.88 127 GLU B CA 1
ATOM 2270 C C . GLU B 1 127 ? 3.209 20.25 -9.898 1 90.88 127 GLU B C 1
ATOM 2272 O O . GLU B 1 127 ? 4.395 19.906 -9.875 1 90.88 127 GLU B O 1
ATOM 2277 N N . ARG B 1 128 ? 2.684 21.062 -9.078 1 87.5 128 ARG B N 1
ATOM 2278 C CA . ARG B 1 128 ? 3.482 21.625 -8 1 87.5 128 ARG B CA 1
ATOM 2279 C C . ARG B 1 128 ? 4.008 20.531 -7.074 1 87.5 128 ARG B C 1
ATOM 2281 O O . ARG B 1 128 ? 5.195 20.5 -6.758 1 87.5 128 ARG B O 1
ATOM 2288 N N . ALA B 1 129 ? 3.113 19.672 -6.656 1 89.75 129 ALA B N 1
ATOM 2289 C CA . ALA B 1 129 ? 3.525 18.562 -5.793 1 89.75 129 ALA B CA 1
ATOM 2290 C C . ALA B 1 129 ? 4.508 17.656 -6.512 1 89.75 129 ALA B C 1
ATOM 2292 O O . ALA B 1 129 ? 5.512 17.234 -5.934 1 89.75 129 ALA B O 1
ATOM 2293 N N . GLN B 1 130 ? 4.238 17.344 -7.742 1 94.06 130 GLN B N 1
ATOM 2294 C CA . GLN B 1 130 ? 5.105 16.484 -8.539 1 94.06 130 GLN B CA 1
ATOM 2295 C C . GLN B 1 130 ? 6.516 17.062 -8.633 1 94.06 130 GLN B C 1
ATOM 2297 O O . GLN B 1 130 ? 7.496 16.328 -8.492 1 94.06 130 GLN B O 1
ATOM 2302 N N . ALA B 1 131 ? 6.586 18.297 -8.898 1 93.06 131 ALA B N 1
ATOM 2303 C CA . ALA B 1 131 ? 7.883 18.969 -8.984 1 93.06 131 ALA B CA 1
ATOM 2304 C C . ALA B 1 131 ? 8.648 18.859 -7.672 1 93.06 131 ALA B C 1
ATOM 2306 O O . ALA B 1 131 ? 9.852 18.625 -7.664 1 93.06 131 ALA B O 1
ATOM 2307 N N . LEU B 1 132 ? 7.977 19.109 -6.609 1 92.06 132 LEU B N 1
ATOM 2308 C CA . LEU B 1 132 ? 8.57 18.969 -5.285 1 92.06 132 LEU B CA 1
ATOM 2309 C C . LEU B 1 132 ? 9.133 17.562 -5.082 1 92.06 132 LEU B C 1
ATOM 2311 O O . LEU B 1 132 ? 10.281 17.406 -4.652 1 92.06 132 LEU B O 1
ATOM 2315 N N . TYR B 1 133 ? 8.352 16.531 -5.367 1 96.81 133 TYR B N 1
ATOM 2316 C CA . TYR B 1 133 ? 8.766 15.156 -5.16 1 96.81 133 TYR B CA 1
ATOM 2317 C C . TYR B 1 133 ? 9.938 14.797 -6.066 1 96.81 133 TYR B C 1
ATOM 2319 O O . TYR B 1 133 ? 10.875 14.117 -5.641 1 96.81 133 TYR B O 1
ATOM 2327 N N . ARG B 1 134 ? 9.891 15.297 -7.273 1 96.62 134 ARG B N 1
ATOM 2328 C CA . ARG B 1 134 ? 11.008 15.062 -8.18 1 96.62 134 ARG B CA 1
ATOM 2329 C C . ARG B 1 134 ? 12.297 15.672 -7.633 1 96.62 134 ARG B C 1
ATOM 2331 O O . ARG B 1 134 ? 13.359 15.055 -7.688 1 96.62 134 ARG B O 1
ATOM 2338 N N . ARG B 1 135 ? 12.164 16.844 -7.145 1 95.69 135 ARG B N 1
ATOM 2339 C CA . ARG B 1 135 ? 13.32 17.531 -6.566 1 95.69 135 ARG B CA 1
ATOM 2340 C C . ARG B 1 135 ? 13.875 16.75 -5.379 1 95.69 135 ARG B C 1
ATOM 2342 O O . ARG B 1 135 ? 15.086 16.75 -5.145 1 95.69 135 ARG B O 1
ATOM 2349 N N . LEU B 1 136 ? 13.008 16.094 -4.691 1 96.5 136 LEU B N 1
ATOM 2350 C CA . LEU B 1 136 ? 13.406 15.32 -3.521 1 96.5 136 LEU B CA 1
ATOM 2351 C C . LEU B 1 136 ? 13.922 13.945 -3.93 1 96.5 136 LEU B C 1
ATOM 2353 O O . LEU B 1 136 ? 14.297 13.141 -3.074 1 96.5 136 LEU B O 1
ATOM 2357 N N . GLY B 1 137 ? 13.883 13.586 -5.246 1 97.38 137 GLY B N 1
ATOM 2358 C CA . GLY B 1 137 ? 14.484 12.359 -5.73 1 97.38 137 GLY B CA 1
ATOM 2359 C C . GLY B 1 137 ? 13.469 11.281 -6.055 1 97.38 137 GLY B C 1
ATOM 2360 O O . GLY B 1 137 ? 13.828 10.133 -6.336 1 97.38 137 GLY B O 1
ATOM 2361 N N . TYR B 1 138 ? 12.211 11.625 -6.02 1 98 138 TYR B N 1
ATOM 2362 C CA . TYR B 1 138 ? 11.18 10.672 -6.418 1 98 138 TYR B CA 1
ATOM 2363 C C . TYR B 1 138 ? 11.078 10.578 -7.938 1 98 138 TYR B C 1
ATOM 2365 O O . TYR B 1 138 ? 11.297 11.562 -8.641 1 98 138 TYR B O 1
ATOM 2373 N N . GLU B 1 139 ? 10.727 9.422 -8.352 1 97.19 139 GLU B N 1
ATOM 2374 C CA . GLU B 1 139 ? 10.516 9.18 -9.773 1 97.19 139 GLU B CA 1
ATOM 2375 C C . GLU B 1 139 ? 9.125 8.602 -10.031 1 97.19 139 GLU B C 1
ATOM 2377 O O . GLU B 1 139 ? 8.586 7.875 -9.195 1 97.19 139 GLU B O 1
ATOM 2382 N N . SER B 1 140 ? 8.633 8.82 -11.211 1 95.56 140 SER B N 1
ATOM 2383 C CA . SER B 1 140 ? 7.309 8.32 -11.57 1 95.56 140 SER B CA 1
ATOM 2384 C C . SER B 1 140 ? 7.324 6.805 -11.75 1 95.56 140 SER B C 1
ATOM 2386 O O . SER B 1 140 ? 8.273 6.25 -12.305 1 95.56 140 SER B O 1
ATOM 2388 N N . LEU B 1 141 ? 6.305 6.195 -11.266 1 93.31 141 LEU B N 1
ATOM 2389 C CA . LEU B 1 141 ? 6.039 4.773 -11.469 1 93.31 141 LEU B CA 1
ATOM 2390 C C . LEU B 1 141 ? 4.867 4.574 -12.43 1 93.31 141 LEU B C 1
ATOM 2392 O O . LEU B 1 141 ? 3.744 4.984 -12.133 1 93.31 141 LEU B O 1
ATOM 2396 N N . GLY B 1 142 ? 5.074 3.961 -13.547 1 89.31 142 GLY B N 1
ATOM 2397 C CA . GLY B 1 142 ? 4.141 3.943 -14.664 1 89.31 142 GLY B CA 1
ATOM 2398 C C . GLY B 1 142 ? 3.188 2.764 -14.625 1 89.31 142 GLY B C 1
ATOM 2399 O O . GLY B 1 142 ? 2.707 2.316 -15.672 1 89.31 142 GLY B O 1
ATOM 2400 N N . TYR B 1 143 ? 2.92 2.16 -13.539 1 92.12 143 TYR B N 1
ATOM 2401 C CA . TYR B 1 143 ? 1.942 1.079 -13.461 1 92.12 143 TYR B CA 1
ATOM 2402 C C . TYR B 1 143 ? 0.521 1.629 -13.453 1 92.12 143 TYR B C 1
ATOM 2404 O O . TYR B 1 143 ? 0.271 2.719 -12.938 1 92.12 143 TYR B O 1
ATOM 2412 N N . LEU B 1 144 ? -0.349 0.943 -14.117 1 94.19 144 LEU B N 1
ATOM 2413 C CA . LEU B 1 144 ? -1.774 1.225 -13.984 1 94.19 144 LEU B CA 1
ATOM 2414 C C . LEU B 1 144 ? -2.33 0.623 -12.695 1 94.19 144 LEU B C 1
ATOM 2416 O O . LEU B 1 144 ? -2.07 -0.542 -12.383 1 94.19 144 LEU B O 1
ATOM 2420 N N . GLN B 1 145 ? -3.018 1.398 -11.961 1 96.75 145 GLN B N 1
ATOM 2421 C CA . GLN B 1 145 ? -3.629 0.937 -10.727 1 96.75 145 GLN B CA 1
ATOM 2422 C C . GLN B 1 145 ? -5.117 0.662 -10.914 1 96.75 145 GLN B C 1
ATOM 2424 O O . GLN B 1 145 ? -5.809 1.4 -11.617 1 96.75 145 GLN B O 1
ATOM 2429 N N . MET B 1 146 ? -5.586 -0.404 -10.273 1 97.81 146 MET B N 1
ATOM 2430 C CA . MET B 1 146 ? -7.004 -0.75 -10.312 1 97.81 146 MET B CA 1
ATOM 2431 C C . MET B 1 146 ? -7.516 -1.1 -8.922 1 97.81 146 MET B C 1
ATOM 2433 O O . MET B 1 146 ? -6.793 -1.702 -8.125 1 97.81 146 MET B O 1
ATOM 2437 N N . ILE B 1 147 ? -8.75 -0.714 -8.641 1 98.06 147 ILE B N 1
ATOM 2438 C CA . ILE B 1 147 ? -9.328 -0.943 -7.316 1 98.06 147 ILE B CA 1
ATOM 2439 C C . ILE B 1 147 ? -10.727 -1.542 -7.457 1 98.06 147 ILE B C 1
ATOM 2441 O O . ILE B 1 147 ? -11.383 -1.357 -8.484 1 98.06 147 ILE B O 1
ATOM 2445 N N . LYS B 1 148 ? -11.148 -2.252 -6.539 1 97.81 148 LYS B N 1
ATOM 2446 C CA . LYS B 1 148 ? -12.508 -2.766 -6.387 1 97.81 148 LYS B CA 1
ATOM 2447 C C . LYS B 1 148 ? -13.016 -2.559 -4.965 1 97.81 148 LYS B C 1
ATOM 2449 O O . LYS B 1 148 ? -12.43 -3.064 -4.008 1 97.81 148 LYS B O 1
ATOM 2454 N N . ARG B 1 149 ? -14.062 -1.747 -4.777 1 96.62 149 ARG B N 1
ATOM 2455 C CA . ARG B 1 149 ? -14.703 -1.59 -3.473 1 96.62 149 ARG B CA 1
ATOM 2456 C C . ARG B 1 149 ? -15.438 -2.861 -3.064 1 96.62 149 ARG B C 1
ATOM 2458 O O . ARG B 1 149 ? -16.109 -3.49 -3.889 1 96.62 149 ARG B O 1
ATOM 2465 N N . LEU B 1 150 ? -15.172 -3.203 -1.833 1 95.25 150 LEU B N 1
ATOM 2466 C CA . LEU B 1 150 ? -15.828 -4.398 -1.315 1 95.25 150 LEU B CA 1
ATOM 2467 C C . LEU B 1 150 ? -17.109 -4.039 -0.577 1 95.25 150 LEU B C 1
ATOM 2469 O O . LEU B 1 150 ? -17.172 -3.014 0.105 1 95.25 150 LEU B O 1
ATOM 2473 N N . GLY B 1 151 ? -18.234 -4.152 -1.243 1 74.94 151 GLY B N 1
ATOM 2474 C CA . GLY B 1 151 ? -19.547 -3.846 -0.692 1 74.94 151 GLY B CA 1
ATOM 2475 C C . GLY B 1 151 ? -19.734 -4.371 0.718 1 74.94 151 GLY B C 1
ATOM 2476 O O . GLY B 1 151 ? -18.969 -5.207 1.185 1 74.94 151 GLY B O 1
ATOM 2477 N N . ASP B 1 152 ? -20.578 -3.633 1.644 1 58.72 152 ASP B N 1
ATOM 2478 C CA . ASP B 1 152 ? -21.156 -4.156 2.875 1 58.72 152 ASP B CA 1
ATOM 2479 C C . ASP B 1 152 ? -21.938 -5.445 2.611 1 58.72 152 ASP B C 1
ATOM 2481 O O . ASP B 1 152 ? -22.453 -5.648 1.512 1 58.72 152 ASP B O 1
#

Radius of gyration: 19.97 Å; Cα contacts (8 Å, |Δi|>4): 528; chains: 2; bounding box: 43×64×45 Å

InterPro domains:
  IPR000182 GNAT domain [PF00583] (37-138)
  IPR000182 GNAT domain [PS51186] (4-152)
  IPR016181 Acyl-CoA N-acyltransferase [SSF55729] (1-150)
  IPR050680 YpeA/RimI acetyltransferase [PTHR43420] (6-145)

pLDDT: mean 93.66, std 7.35, range [58.72, 98.56]

Organism: NCBI:txid411473

Solvent-accessible surface area (backbone atoms only — not comparable to full-atom values): 16763 Å² total; per-residue (Å²): 129,85,50,75,49,78,43,74,59,53,82,88,42,50,66,61,48,49,53,49,50,52,52,47,32,67,31,91,85,36,95,57,68,62,64,70,64,20,52,53,48,46,50,52,45,40,73,67,38,88,76,33,41,46,40,34,35,30,29,46,63,96,38,81,39,32,38,34,34,36,29,36,37,76,33,61,88,74,41,35,33,28,37,33,50,73,41,78,45,64,41,77,93,53,56,93,67,53,55,68,59,51,48,54,52,51,50,50,62,72,32,60,91,66,34,38,28,41,33,39,70,43,58,74,82,43,54,69,60,51,51,52,40,42,73,73,58,33,42,81,49,79,60,39,35,33,36,29,76,46,74,134,129,83,49,74,47,76,42,74,58,54,81,88,41,50,67,61,48,49,53,48,51,53,52,47,31,67,31,92,84,35,96,57,69,64,63,70,66,20,51,52,47,47,52,52,46,40,72,68,38,88,76,30,43,46,42,33,35,31,30,45,63,96,37,81,40,32,39,34,33,35,29,37,36,77,33,61,88,74,43,36,33,28,37,34,50,74,43,80,43,64,40,76,92,54,56,93,68,52,55,69,59,52,46,55,54,50,49,52,62,73,31,60,91,66,34,39,29,40,34,40,68,43,55,73,82,43,55,68,60,49,50,53,41,42,74,74,58,33,42,80,48,80,60,38,36,34,36,30,76,46,74,135

Foldseek 3Di:
DWDKDKDWDDPVCLVVQLVQLQVQQPDPQHPHHDDSVVSVVLVVCCHVDDPFKTKMFIDTHPDTFWMWIKTWDADVVQPAIEIETEDTTGDPVCPPVCSSVVVVVVVCVVCVVPGRYYHYDGDPPCVVVVVSCVVSPDDDDPDDDDDDDDDD/DWDKDKDWDDPVCLVVQLVQLQVQQPDPQHDHHDDSVVSVVLVVCCHVDDPFKTKMFIDTHPDTFWMWIKTWDADVVQPAIEIETEDTDGDPVCPPVCSSVVVVVVVCVVCVVPGRYYHYDGDPPCVVVVVSCVVSPDDDDPDDDDDDDDDD